Protein AF-A0AAP0FWJ3-F1 (afdb_monomer_lite)

Foldseek 3Di:
DPPVVLVVVVVVVVPDDLVVLLVVLQCCLQVDPCSVVVLVVQCVSDVSSVVSCVPPVVVSNVVVVVVVVVVVLVVCVVVPDLLSLQLVLQQQCLPPVRNVVSLVSNCSSADHFPCDPVNKGKDDGVSLVVSLLVVLVVCVVVVPDLCNSNPPPSSVVLLDADPDPQAFDFPDFPDDDPDPTDGMGIHNDSSSVVSVSSVVSSVSD

Organism: NCBI:txid2320716

Secondary structure (DSSP, 8-state):
-HHHHHHHHHHHHHHS-HHHHHHHHHHHHHH-SSHHHHHHHHHHH-HHHHHHHHHTHHHHHHHHHHHHHHHHHHHHHHTT-HHHHHHHHHHHHHSGGGHHHHHHHHHHHSSS--B-TTS-EE---HHHHHHHHHHHHHHHHTT--HHHHH-SGGGGGG-PPPSSTTTTEEEEPPPS-SS----EEEESSHHHHHHHHHHHHHHH-

pLDDT: mean 77.05, std 14.18, range [39.44, 94.12]

Structure (mmCIF, N/CA/C/O backbone):
data_AF-A0AAP0FWJ3-F1
#
_entry.id   AF-A0AAP0FWJ3-F1
#
loop_
_atom_site.group_PDB
_atom_site.id
_atom_site.type_symbol
_atom_site.label_atom_id
_atom_site.label_alt_id
_atom_site.label_comp_id
_atom_site.label_asym_id
_atom_site.label_entity_id
_atom_site.label_seq_id
_atom_site.pdbx_PDB_ins_code
_atom_site.Cartn_x
_atom_site.Cartn_y
_atom_site.Cartn_z
_atom_site.occupancy
_atom_site.B_iso_or_equiv
_atom_site.auth_seq_id
_atom_site.auth_comp_id
_atom_site.auth_asym_id
_atom_site.auth_atom_id
_atom_site.pdbx_PDB_model_num
ATOM 1 N N . MET A 1 1 ? -22.159 9.725 50.904 1.00 48.38 1 MET A N 1
ATOM 2 C CA . MET A 1 1 ? -22.906 8.645 50.201 1.00 48.38 1 MET A CA 1
ATOM 3 C C . MET A 1 1 ? -22.241 8.041 48.943 1.00 48.38 1 MET A C 1
ATOM 5 O O . MET A 1 1 ? -22.745 7.046 48.440 1.00 48.38 1 MET A O 1
ATOM 9 N N . LYS A 1 2 ? -21.085 8.517 48.440 1.00 51.25 2 LYS A N 1
ATOM 10 C CA . LYS A 1 2 ? -20.478 8.000 47.182 1.00 51.25 2 LYS A CA 1
ATOM 11 C C . LYS A 1 2 ? -19.767 6.625 47.274 1.00 51.25 2 LYS A C 1
ATOM 13 O O . LYS A 1 2 ? -19.465 6.034 46.240 1.00 51.25 2 LYS A O 1
ATOM 18 N N . ARG A 1 3 ? -19.479 6.104 48.480 1.00 49.44 3 ARG A N 1
ATOM 19 C CA . ARG A 1 3 ? -18.693 4.858 48.667 1.00 49.44 3 ARG A CA 1
ATOM 20 C C . ARG A 1 3 ? -19.521 3.570 48.521 1.00 49.44 3 ARG A C 1
ATOM 22 O O . ARG A 1 3 ? -19.015 2.589 47.985 1.00 49.44 3 ARG A O 1
ATOM 29 N N . GLY A 1 4 ? -20.797 3.579 48.922 1.00 48.25 4 GLY A N 1
ATOM 30 C CA . GLY A 1 4 ? -21.673 2.396 48.855 1.00 48.25 4 GLY A CA 1
ATOM 31 C C . GLY A 1 4 ? -22.052 1.984 47.427 1.00 48.25 4 GLY A C 1
ATOM 32 O O . GLY A 1 4 ? -22.081 0.798 47.107 1.00 48.25 4 GLY A O 1
ATOM 33 N N . TRP A 1 5 ? -22.245 2.963 46.541 1.00 50.66 5 TRP A N 1
ATOM 34 C CA . TRP A 1 5 ? -22.586 2.734 45.132 1.00 50.66 5 TRP A CA 1
ATOM 35 C C . TRP A 1 5 ? -21.462 2.056 44.335 1.00 50.66 5 TRP A C 1
ATOM 37 O O . TRP A 1 5 ? -21.717 1.139 43.555 1.00 50.66 5 TRP A O 1
ATOM 47 N N . ARG A 1 6 ? -20.200 2.450 44.566 1.00 54.47 6 ARG A N 1
ATOM 48 C CA . ARG A 1 6 ? -19.041 1.828 43.896 1.00 54.47 6 ARG A CA 1
ATOM 49 C C . ARG A 1 6 ? -18.842 0.368 44.317 1.00 54.47 6 ARG A C 1
ATOM 51 O O . ARG A 1 6 ? -18.445 -0.444 43.487 1.00 54.47 6 ARG A O 1
ATOM 58 N N . ARG A 1 7 ? -19.154 0.030 45.576 1.00 57.97 7 ARG A N 1
ATOM 59 C CA . ARG A 1 7 ? -19.073 -1.346 46.098 1.00 57.97 7 ARG A CA 1
ATOM 60 C C . ARG A 1 7 ? -20.117 -2.267 45.457 1.00 57.97 7 ARG A C 1
ATOM 62 O O . ARG A 1 7 ? -19.748 -3.340 44.995 1.00 57.97 7 ARG A O 1
ATOM 69 N N . ARG A 1 8 ? -21.379 -1.829 45.349 1.00 60.69 8 ARG A N 1
ATOM 70 C CA . ARG A 1 8 ? -22.448 -2.629 44.712 1.00 60.69 8 ARG A CA 1
ATOM 71 C C . ARG A 1 8 ? -22.209 -2.859 43.217 1.00 60.69 8 ARG A C 1
ATOM 73 O O . ARG A 1 8 ? -22.408 -3.968 42.742 1.00 60.69 8 ARG A O 1
ATOM 80 N N . ARG A 1 9 ? -21.721 -1.854 42.473 1.00 60.31 9 ARG A N 1
ATOM 81 C CA . ARG A 1 9 ? -21.400 -2.026 41.040 1.00 60.31 9 ARG A CA 1
ATOM 82 C C . ARG A 1 9 ? -20.292 -3.049 40.786 1.00 60.31 9 ARG A C 1
ATOM 84 O O . ARG A 1 9 ? -20.422 -3.827 39.849 1.00 60.31 9 ARG A O 1
ATOM 91 N N . ARG A 1 10 ? -19.238 -3.078 41.615 1.00 61.34 10 ARG A N 1
ATOM 92 C CA . ARG A 1 10 ? -18.203 -4.124 41.507 1.00 61.34 10 ARG A CA 1
ATOM 93 C C . ARG A 1 10 ? -18.788 -5.518 41.730 1.00 61.34 10 ARG A C 1
ATOM 95 O O . ARG A 1 10 ? -18.549 -6.390 40.913 1.00 61.34 10 ARG A O 1
ATOM 102 N N . GLN A 1 11 ? -19.653 -5.677 42.734 1.00 65.81 11 GLN A N 1
ATOM 103 C CA . GLN A 1 11 ? -20.306 -6.960 43.021 1.00 65.81 11 GLN A CA 1
ATOM 104 C C . GLN A 1 11 ? -21.181 -7.486 41.872 1.00 65.81 11 GLN A C 1
ATOM 106 O O . GLN A 1 11 ? -21.276 -8.696 41.707 1.00 65.81 11 GLN A O 1
ATOM 111 N N . MET A 1 12 ? -21.817 -6.615 41.080 1.00 72.75 12 MET A N 1
ATOM 112 C CA . MET A 1 12 ? -22.602 -7.058 39.917 1.00 72.75 12 MET A CA 1
ATOM 113 C C . MET A 1 12 ? -21.709 -7.496 38.754 1.00 72.75 12 MET A C 1
ATOM 115 O O . MET A 1 12 ? -21.952 -8.544 38.169 1.00 72.75 12 MET A O 1
ATOM 119 N N . ILE A 1 13 ? -20.655 -6.729 38.452 1.00 74.88 13 ILE A N 1
ATOM 120 C CA . ILE A 1 13 ? -19.698 -7.066 37.384 1.00 74.88 13 ILE A CA 1
ATOM 121 C C . ILE A 1 13 ? -18.964 -8.372 37.710 1.00 74.88 13 ILE A C 1
ATOM 123 O O . ILE A 1 13 ? -18.749 -9.199 36.829 1.00 74.88 13 ILE A O 1
ATOM 127 N N . ASP A 1 14 ? -18.629 -8.594 38.982 1.00 76.31 14 ASP A N 1
ATOM 128 C CA . ASP A 1 14 ? -17.946 -9.812 39.420 1.00 76.31 14 ASP A CA 1
ATOM 129 C C . ASP A 1 14 ? -18.813 -11.076 39.264 1.00 76.31 14 ASP A C 1
ATOM 131 O O . ASP A 1 14 ? -18.256 -12.168 39.181 1.00 76.31 14 ASP A O 1
ATOM 135 N N . ARG A 1 15 ? -20.145 -10.942 39.161 1.00 83.56 15 ARG A N 1
ATOM 136 C CA . ARG A 1 15 ? -21.089 -12.057 38.961 1.00 83.56 15 ARG A CA 1
ATOM 137 C C . ARG A 1 15 ? -21.373 -12.392 37.500 1.00 83.56 15 ARG A C 1
ATOM 139 O O . ARG A 1 15 ? -21.955 -13.440 37.242 1.00 83.56 15 ARG A O 1
ATOM 146 N N . LEU A 1 16 ? -21.004 -11.527 36.556 1.00 84.00 16 LEU A N 1
ATOM 147 C CA . LEU A 1 16 ? -21.244 -11.803 35.140 1.00 84.00 16 LEU A CA 1
ATOM 148 C C . LEU A 1 16 ? -20.364 -12.970 34.672 1.00 84.00 16 LEU A C 1
ATOM 150 O O . LEU A 1 16 ? -19.217 -13.056 35.103 1.00 84.00 16 LEU A O 1
ATOM 154 N N . PRO A 1 17 ? -20.839 -13.863 33.799 1.00 88.12 17 PRO A N 1
ATOM 155 C CA . PRO A 1 17 ? -19.988 -14.825 33.098 1.00 88.12 17 PRO A CA 1
ATOM 156 C C . PRO A 1 17 ? -18.912 -14.138 32.233 1.00 88.12 17 PRO A C 1
ATOM 158 O O . PRO A 1 17 ? -18.992 -12.940 31.960 1.00 88.12 17 PRO A O 1
ATOM 161 N N . GLN A 1 18 ? -17.832 -14.843 31.889 1.00 85.44 18 GLN A N 1
ATOM 162 C CA . GLN A 1 18 ? -16.696 -14.239 31.173 1.00 85.44 18 GLN A CA 1
ATOM 163 C C . GLN A 1 18 ? -17.022 -13.947 29.700 1.00 85.44 18 GLN A C 1
ATOM 165 O O . GLN A 1 18 ? -16.683 -12.878 29.210 1.00 85.44 18 GLN A O 1
ATOM 170 N N . ASP A 1 19 ? -17.740 -14.846 29.046 1.00 80.44 19 ASP A N 1
ATOM 171 C CA . ASP A 1 19 ? -18.356 -14.708 27.724 1.00 80.44 19 ASP A CA 1
ATOM 172 C C . ASP A 1 19 ? -19.238 -13.454 27.617 1.00 80.44 19 ASP A C 1
ATOM 174 O O . ASP A 1 19 ? -19.043 -12.641 26.718 1.00 80.44 19 ASP A O 1
ATOM 178 N N . VAL A 1 20 ? -20.100 -13.196 28.607 1.00 86.06 20 VAL A N 1
ATOM 179 C CA . VAL A 1 20 ? -20.918 -11.967 28.648 1.00 86.06 20 VAL A CA 1
ATOM 180 C C . VAL A 1 20 ? -20.039 -10.710 28.736 1.00 86.06 20 VAL A C 1
ATOM 182 O O . VAL A 1 20 ? -20.353 -9.666 28.165 1.00 86.06 20 VAL A O 1
ATOM 185 N N . MET A 1 21 ? -18.900 -10.783 29.431 1.00 86.62 21 MET A N 1
ATOM 186 C CA . MET A 1 21 ? -17.952 -9.664 29.504 1.00 86.62 21 MET A CA 1
ATOM 187 C C . MET A 1 21 ? -17.247 -9.418 28.164 1.00 86.62 21 MET A C 1
ATOM 189 O O . MET A 1 21 ? -16.981 -8.259 27.824 1.00 86.62 21 MET A O 1
ATOM 193 N N . VAL A 1 22 ? -16.942 -10.482 27.414 1.00 82.12 22 VAL A N 1
ATOM 194 C CA . VAL A 1 22 ? -16.392 -10.407 26.050 1.00 82.12 22 VAL A CA 1
ATOM 195 C C . VAL A 1 22 ? -17.411 -9.770 25.118 1.00 82.12 22 VAL A C 1
ATOM 197 O O . VAL A 1 22 ? -17.080 -8.776 24.472 1.00 82.12 22 VAL A O 1
ATOM 200 N N . GLU A 1 23 ? -18.658 -10.237 25.145 1.00 83.12 23 GLU A N 1
ATOM 201 C CA . GLU A 1 23 ? -19.748 -9.709 24.322 1.00 83.12 23 GLU A CA 1
ATOM 202 C C . GLU A 1 23 ? -19.992 -8.217 24.586 1.00 83.12 23 GLU A C 1
ATOM 204 O O . GLU A 1 23 ? -19.994 -7.410 23.657 1.00 83.12 23 GLU A O 1
ATOM 209 N N . ILE A 1 24 ? -20.081 -7.800 25.855 1.00 85.31 24 ILE A N 1
ATOM 210 C CA . ILE A 1 24 ? -20.208 -6.378 26.213 1.00 85.31 24 ILE A CA 1
ATOM 211 C C . ILE A 1 24 ? -19.021 -5.571 25.667 1.00 85.31 24 ILE A C 1
ATOM 213 O O . ILE A 1 24 ? -19.205 -4.470 25.146 1.00 85.31 24 ILE A O 1
ATOM 217 N N . THR A 1 25 ? -17.798 -6.097 25.771 1.00 85.06 25 THR A N 1
ATOM 218 C CA . THR A 1 25 ? -16.601 -5.406 25.267 1.00 85.06 25 THR A CA 1
ATOM 219 C C . THR A 1 25 ? -16.623 -5.294 23.741 1.00 85.06 25 THR A C 1
ATOM 221 O O . THR A 1 25 ? -16.273 -4.242 23.204 1.00 85.06 25 THR A O 1
ATOM 224 N N . ALA A 1 26 ? -17.066 -6.343 23.049 1.00 80.50 26 ALA A N 1
ATOM 225 C CA . ALA A 1 26 ? -17.232 -6.373 21.603 1.00 80.50 26 ALA A CA 1
ATOM 226 C C . ALA A 1 26 ? -18.303 -5.378 21.134 1.00 80.50 26 ALA A C 1
ATOM 228 O O . ALA A 1 2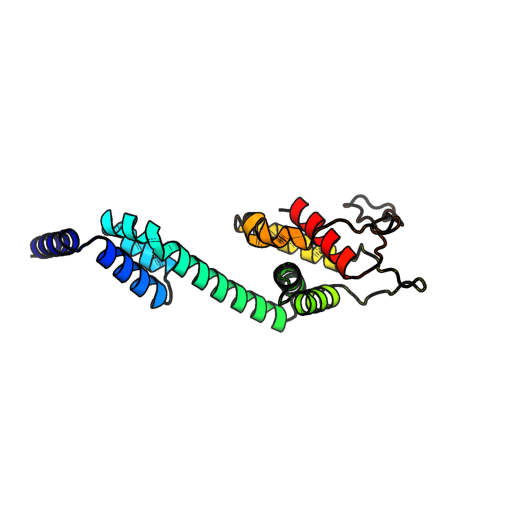6 ? -18.036 -4.595 20.227 1.00 80.50 26 ALA A O 1
ATOM 229 N N . ILE A 1 27 ? -19.463 -5.317 21.799 1.00 82.75 27 ILE A N 1
ATOM 230 C CA . ILE A 1 27 ? -20.532 -4.348 21.502 1.00 82.75 27 ILE A CA 1
ATOM 231 C C . ILE A 1 27 ? -20.035 -2.913 21.704 1.00 82.75 27 ILE A C 1
ATOM 233 O O . ILE A 1 27 ? -20.267 -2.051 20.852 1.00 82.75 27 ILE A O 1
ATOM 237 N N . VAL A 1 28 ? -19.320 -2.648 22.805 1.00 85.06 28 VAL A N 1
ATOM 238 C CA . VAL A 1 28 ? -18.723 -1.330 23.082 1.00 85.06 28 VAL A CA 1
ATOM 239 C C . VAL A 1 28 ? -17.703 -0.954 22.009 1.00 85.06 28 VAL A C 1
ATOM 241 O O . VAL A 1 28 ? -17.682 0.195 21.576 1.00 85.06 28 VAL A O 1
ATOM 244 N N . ALA A 1 29 ? -16.880 -1.902 21.556 1.00 81.19 29 ALA A N 1
ATOM 245 C CA . ALA A 1 29 ? -15.947 -1.683 20.457 1.00 81.19 29 ALA A CA 1
ATOM 246 C C . ALA A 1 29 ? -16.693 -1.387 19.144 1.00 81.19 29 ALA A C 1
ATOM 248 O O . ALA A 1 29 ? -16.467 -0.358 18.516 1.00 81.19 29 ALA A O 1
ATOM 249 N N . ALA A 1 30 ? -17.634 -2.245 18.757 1.00 76.56 30 ALA A N 1
ATOM 250 C CA . ALA A 1 30 ? -18.357 -2.146 17.493 1.00 76.56 30 ALA A CA 1
ATOM 251 C C . ALA A 1 30 ? -19.180 -0.853 17.377 1.00 76.56 30 ALA A C 1
ATOM 253 O O . ALA A 1 30 ? -19.229 -0.246 16.310 1.00 76.56 30 ALA A O 1
ATOM 254 N N . SER A 1 31 ? -19.782 -0.408 18.481 1.00 80.38 31 SER A N 1
ATOM 255 C CA . SER A 1 31 ? -20.720 0.724 18.496 1.00 80.38 31 SER A CA 1
ATOM 256 C C . SER A 1 31 ? -20.058 2.073 18.795 1.00 80.38 31 SER A C 1
ATOM 258 O O . SER A 1 31 ? -20.707 3.115 18.710 1.00 80.38 31 SER A O 1
ATOM 260 N N . SER A 1 32 ? -18.786 2.081 19.201 1.00 81.12 32 SER A N 1
ATOM 261 C CA . SER A 1 32 ? -18.094 3.308 19.593 1.00 81.12 32 SER A CA 1
ATOM 262 C C . SER A 1 32 ? -17.446 4.010 18.397 1.00 81.12 32 SER A C 1
ATOM 264 O O . SER A 1 32 ? -16.799 3.387 17.561 1.00 81.12 32 SER A O 1
ATOM 266 N N . SER A 1 33 ? -17.532 5.344 18.368 1.00 78.62 33 SER A N 1
ATOM 267 C CA . SER A 1 33 ? -16.736 6.195 17.469 1.00 78.62 33 SER A CA 1
ATOM 268 C C . SER A 1 33 ? -15.273 6.340 17.915 1.00 78.62 33 SER A C 1
ATOM 270 O O . SER A 1 33 ? -14.429 6.801 17.147 1.00 78.62 33 SER A O 1
ATOM 272 N N . THR A 1 34 ? -14.949 5.939 19.151 1.00 77.25 34 THR A N 1
ATOM 273 C CA . THR A 1 34 ? -13.593 5.917 19.722 1.00 77.25 34 THR A CA 1
ATOM 274 C C . THR A 1 34 ? -13.264 4.582 20.416 1.00 77.25 34 THR A C 1
ATOM 276 O O . THR A 1 34 ? -12.870 4.568 21.588 1.00 77.25 34 THR A O 1
ATOM 279 N N . PRO A 1 35 ? -13.354 3.449 19.700 1.00 78.00 35 PRO A N 1
ATOM 280 C CA . PRO A 1 35 ? -13.367 2.093 20.264 1.00 78.00 35 PRO A CA 1
ATOM 281 C C . PRO A 1 35 ? -12.104 1.762 21.061 1.00 78.00 35 PRO A C 1
ATOM 283 O O . PRO A 1 35 ? -12.166 1.246 22.173 1.00 78.00 35 PRO A O 1
ATOM 286 N N . VAL A 1 36 ? -10.940 2.181 20.562 1.00 77.94 36 VAL A N 1
ATOM 287 C CA . VAL A 1 36 ? -9.648 2.030 21.249 1.00 77.94 36 VAL A CA 1
ATOM 288 C C . VAL A 1 36 ? -9.656 2.700 22.616 1.00 77.94 36 VAL A C 1
ATOM 290 O O . VAL A 1 36 ? -9.217 2.121 23.612 1.00 77.94 36 VAL A O 1
ATOM 293 N N . ARG A 1 37 ? -10.110 3.954 22.653 1.00 81.31 37 ARG A N 1
ATOM 294 C CA . ARG A 1 37 ? -10.114 4.767 23.865 1.00 81.31 37 ARG A CA 1
ATOM 295 C C . ARG A 1 37 ? -11.102 4.192 24.867 1.00 81.31 37 ARG A C 1
ATOM 297 O O . ARG A 1 37 ? -10.780 4.107 26.050 1.00 81.31 37 ARG A O 1
ATOM 304 N N . ASP A 1 38 ? -12.266 3.768 24.396 1.00 85.31 38 ASP A N 1
ATOM 305 C CA . ASP A 1 38 ? -13.330 3.269 25.258 1.00 85.31 38 ASP A CA 1
ATOM 306 C C . ASP A 1 38 ? -13.026 1.870 25.794 1.00 85.31 38 ASP A C 1
ATOM 308 O O . ASP A 1 38 ? -13.203 1.644 26.988 1.00 85.31 38 ASP A O 1
ATOM 312 N N . ILE A 1 39 ? -12.409 0.986 25.004 1.00 84.69 39 ILE A N 1
ATOM 313 C CA . ILE A 1 39 ? -11.868 -0.284 25.509 1.00 84.69 39 ILE A CA 1
ATOM 314 C C . ILE A 1 39 ? -10.719 -0.037 26.487 1.00 84.69 39 ILE A C 1
ATOM 316 O O . ILE A 1 39 ? -10.653 -0.689 27.523 1.00 84.69 39 ILE A O 1
ATOM 320 N N . THR A 1 40 ? -9.829 0.927 26.226 1.00 83.38 40 THR A N 1
ATOM 321 C CA . THR A 1 40 ? -8.748 1.271 27.172 1.00 83.38 40 THR A CA 1
ATOM 322 C C . THR A 1 40 ? -9.313 1.764 28.508 1.00 83.38 40 THR A C 1
ATOM 324 O O . THR A 1 40 ? -8.822 1.386 29.573 1.00 83.38 40 THR A O 1
ATOM 327 N N . ARG A 1 41 ? -10.390 2.555 28.473 1.00 87.94 41 ARG A N 1
ATOM 328 C CA . ARG A 1 41 ? -11.136 2.956 29.673 1.00 87.94 41 ARG A CA 1
ATOM 329 C C . ARG A 1 41 ? -11.821 1.764 30.335 1.00 87.94 41 ARG A C 1
ATOM 331 O O . ARG A 1 41 ? -11.786 1.662 31.554 1.00 87.94 41 ARG A O 1
ATOM 338 N N . LEU A 1 42 ? -12.397 0.846 29.565 1.00 85.62 42 LEU A N 1
ATOM 339 C CA . LEU A 1 42 ? -13.040 -0.357 30.090 1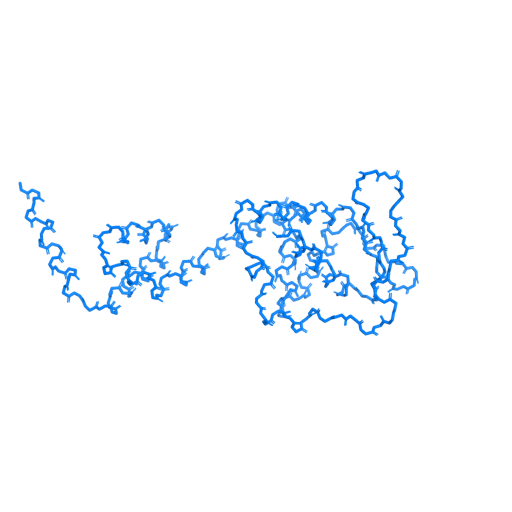.00 85.62 42 LEU A CA 1
ATOM 340 C C . LEU A 1 42 ? -12.026 -1.259 30.813 1.00 85.62 42 LEU A C 1
ATOM 342 O O . LEU A 1 42 ? -12.265 -1.666 31.951 1.00 85.62 42 LEU A O 1
ATOM 346 N N . ARG A 1 43 ? -10.846 -1.462 30.213 1.00 87.50 43 ARG A N 1
ATOM 347 C CA . ARG A 1 43 ? -9.696 -2.183 30.786 1.00 87.50 43 ARG A CA 1
ATOM 348 C C . ARG A 1 43 ? -9.271 -1.620 32.139 1.00 87.50 43 ARG A C 1
ATOM 350 O O . ARG A 1 43 ? -8.946 -2.389 33.041 1.00 87.50 43 ARG A O 1
ATOM 357 N N . SER A 1 44 ? -9.282 -0.296 32.300 1.00 84.62 44 SER A N 1
ATOM 358 C CA . SER A 1 44 ? -8.871 0.343 33.556 1.00 84.62 44 SER A CA 1
ATOM 359 C C . SER A 1 44 ? -9.916 0.232 34.673 1.00 84.62 44 SER A C 1
ATOM 361 O O . SER A 1 44 ? -9.600 0.499 35.834 1.00 84.62 44 SER A O 1
ATOM 363 N N . THR A 1 45 ? -11.144 -0.211 34.370 1.00 85.88 45 THR A N 1
ATOM 364 C CA . THR A 1 45 ? -12.190 -0.384 35.391 1.00 85.88 45 THR A CA 1
ATOM 365 C C . THR A 1 45 ? -12.020 -1.655 36.226 1.00 85.88 45 THR A C 1
ATOM 367 O O . THR A 1 45 ? -12.191 -1.597 37.451 1.00 85.88 45 THR A O 1
ATOM 370 N N . CYS A 1 46 ? -11.689 -2.797 35.604 1.00 85.00 46 CYS A N 1
ATOM 371 C CA . CYS A 1 46 ? -11.467 -4.065 36.302 1.00 85.00 46 CYS A CA 1
ATOM 372 C C . CYS A 1 46 ? -10.647 -5.087 35.488 1.00 85.00 46 CYS A C 1
ATOM 374 O O . CYS A 1 46 ? -10.624 -5.079 34.258 1.00 85.00 46 CYS A O 1
ATOM 376 N N . LYS A 1 47 ? -10.025 -6.045 36.198 1.00 85.69 47 LYS A N 1
ATOM 377 C CA . LYS A 1 47 ? -9.217 -7.126 35.599 1.00 85.69 47 LYS A CA 1
ATOM 378 C C . LYS A 1 47 ? -10.013 -8.037 34.655 1.00 85.69 47 LYS A C 1
ATOM 380 O O . LYS A 1 47 ? -9.434 -8.614 33.741 1.00 85.69 47 LYS A O 1
ATOM 385 N N . ARG A 1 48 ? -11.324 -8.185 34.869 1.00 87.81 48 ARG A N 1
ATOM 386 C CA . ARG A 1 48 ? -12.177 -9.044 34.034 1.00 87.81 48 ARG A CA 1
ATOM 387 C C . ARG A 1 48 ? -12.428 -8.438 32.658 1.00 87.81 48 ARG A C 1
ATOM 389 O O . ARG A 1 48 ? -12.245 -9.131 31.667 1.00 87.81 48 ARG A O 1
ATOM 396 N N . PHE A 1 49 ? -12.724 -7.139 32.595 1.00 85.88 49 PHE A N 1
ATOM 397 C CA . PHE A 1 49 ? -12.771 -6.406 31.328 1.00 85.88 49 PHE A CA 1
ATOM 398 C C . PHE A 1 49 ? -11.405 -6.341 30.648 1.00 85.88 49 PHE A C 1
ATOM 400 O O . PHE A 1 49 ? -11.332 -6.407 29.427 1.00 85.88 49 PHE A O 1
ATOM 407 N N . TYR A 1 50 ? -10.314 -6.280 31.419 1.00 84.81 50 TYR A N 1
ATOM 408 C CA . TYR A 1 50 ? -8.980 -6.435 30.844 1.00 84.81 50 TYR A CA 1
ATOM 409 C C . TYR A 1 50 ? -8.828 -7.774 30.109 1.00 84.81 50 TYR A C 1
ATOM 411 O O . TYR A 1 50 ? -8.483 -7.765 28.931 1.00 84.81 50 TYR A O 1
ATOM 419 N N . LYS A 1 51 ? -9.166 -8.902 30.749 1.00 84.56 51 LYS A N 1
ATOM 420 C CA . LYS A 1 51 ? -9.135 -10.227 30.102 1.00 84.56 51 LYS A CA 1
ATOM 421 C C . LYS A 1 51 ? -10.081 -10.323 28.903 1.00 84.56 51 LYS A C 1
ATOM 423 O O . LYS A 1 51 ? -9.634 -10.657 27.818 1.00 84.56 51 LYS A O 1
ATOM 428 N N . ALA A 1 52 ? -11.340 -9.924 29.076 1.00 83.31 52 ALA A N 1
ATOM 429 C CA . ALA A 1 52 ? -12.351 -9.969 28.019 1.00 83.31 52 ALA A CA 1
ATOM 430 C C . ALA A 1 52 ? -11.932 -9.162 26.778 1.00 83.31 52 ALA A C 1
ATOM 432 O O . ALA A 1 52 ? -12.154 -9.555 25.638 1.00 83.31 52 ALA A O 1
ATOM 433 N N . SER A 1 53 ? -11.246 -8.038 26.994 1.00 76.88 53 SER A N 1
ATOM 434 C CA . SER A 1 53 ? -10.750 -7.211 25.899 1.00 76.88 53 SER A CA 1
ATOM 435 C C . SER A 1 53 ? -9.556 -7.797 25.136 1.00 76.88 53 SER A C 1
ATOM 437 O O . SER A 1 53 ? -9.184 -7.252 24.095 1.00 76.88 53 SER A O 1
ATOM 439 N N . MET A 1 54 ? -8.921 -8.844 25.662 1.00 76.75 54 MET A N 1
ATOM 440 C CA . MET A 1 54 ? -7.848 -9.566 24.980 1.00 76.75 54 MET A CA 1
ATOM 441 C C . MET A 1 54 ? -8.380 -10.694 24.091 1.00 76.75 54 MET A C 1
ATOM 443 O O . MET A 1 54 ? -7.667 -11.061 23.165 1.00 76.75 54 MET A O 1
ATOM 447 N N . GLU A 1 55 ? -9.596 -11.190 24.349 1.00 73.50 55 GLU A N 1
ATOM 448 C CA . GLU A 1 55 ? -10.156 -12.390 23.708 1.00 73.50 55 GLU A CA 1
ATOM 449 C C . GLU A 1 55 ? -10.742 -12.096 22.308 1.00 73.50 55 GLU A C 1
ATOM 451 O O . GLU A 1 55 ? -10.242 -12.679 21.360 1.00 73.50 55 GLU A O 1
ATOM 456 N N . ASP A 1 56 ? -11.647 -11.116 22.131 1.00 65.19 56 ASP A N 1
ATOM 457 C CA . ASP A 1 56 ? -12.214 -10.782 20.791 1.00 65.19 56 ASP A CA 1
ATOM 458 C C . ASP A 1 56 ? -12.093 -9.301 20.394 1.00 65.19 56 ASP A C 1
ATOM 460 O O . ASP A 1 56 ? -12.019 -8.919 19.223 1.00 65.19 56 ASP A O 1
ATOM 464 N N . SER A 1 57 ? -12.044 -8.399 21.375 1.00 60.44 57 SER A N 1
ATOM 465 C CA . SER A 1 57 ? -12.192 -6.964 21.095 1.00 60.44 57 SER A CA 1
ATOM 466 C C . SER A 1 57 ? -10.998 -6.333 20.362 1.00 60.44 57 SER A C 1
ATOM 468 O O . SER A 1 57 ? -11.125 -5.280 19.732 1.00 60.44 57 SER A O 1
ATOM 470 N N . ASN A 1 58 ? -9.832 -6.983 20.433 1.00 63.53 58 ASN A N 1
ATOM 471 C CA . ASN A 1 58 ? -8.642 -6.574 19.693 1.00 63.53 58 ASN A CA 1
ATOM 472 C C . ASN A 1 58 ? -8.836 -6.741 18.182 1.00 63.53 58 ASN A C 1
ATOM 474 O O . ASN A 1 58 ? -8.332 -5.911 17.426 1.00 63.53 58 ASN A O 1
ATOM 478 N N . GLU A 1 59 ? -9.573 -7.766 17.751 1.00 65.62 59 GLU A N 1
ATOM 479 C CA . GLU A 1 59 ? -9.858 -8.009 16.339 1.00 65.62 59 GLU A CA 1
ATOM 480 C C . GLU A 1 59 ? -10.847 -6.976 15.796 1.00 65.62 59 GLU A C 1
ATOM 482 O O . GLU A 1 59 ? -10.560 -6.328 14.793 1.00 65.62 59 GLU A O 1
ATOM 487 N N . ILE A 1 60 ? -11.929 -6.687 16.525 1.00 64.69 60 ILE A N 1
ATOM 488 C CA . ILE A 1 60 ? -12.884 -5.625 16.155 1.00 64.69 60 ILE A CA 1
ATOM 489 C C . ILE A 1 60 ? -12.188 -4.257 16.085 1.00 64.69 60 ILE A C 1
ATOM 491 O O . ILE A 1 60 ? -12.337 -3.524 15.107 1.00 64.69 60 ILE A O 1
ATOM 495 N N . CYS A 1 61 ? -11.363 -3.922 17.085 1.00 65.50 61 CYS A N 1
ATOM 496 C CA . CYS A 1 61 ? -10.563 -2.695 17.057 1.00 65.50 61 CYS A CA 1
ATOM 497 C C . CYS A 1 61 ? -9.587 -2.651 15.885 1.00 65.50 61 CYS A C 1
ATOM 499 O O . CYS A 1 61 ? -9.325 -1.575 15.346 1.00 65.50 61 CYS A O 1
ATOM 501 N N . ARG A 1 62 ? -9.000 -3.793 15.524 1.00 67.81 62 ARG A N 1
ATOM 502 C CA . ARG A 1 62 ? -8.094 -3.898 14.387 1.00 67.81 62 ARG A CA 1
ATOM 503 C C . ARG A 1 62 ? -8.847 -3.642 13.086 1.00 67.81 62 ARG A C 1
ATOM 505 O O . ARG A 1 62 ? -8.423 -2.765 12.343 1.00 67.81 62 ARG A O 1
ATOM 512 N N . LEU A 1 63 ? -9.980 -4.305 12.869 1.00 66.25 63 LEU A N 1
ATOM 513 C CA . LEU A 1 63 ? -10.822 -4.129 11.683 1.00 66.25 63 LEU A CA 1
ATOM 514 C C . LEU A 1 63 ? -11.301 -2.679 11.534 1.00 66.25 63 LEU A C 1
ATOM 516 O O . LEU A 1 63 ? -11.176 -2.093 10.464 1.00 66.25 63 LEU A O 1
ATOM 520 N N . GLN A 1 64 ? -11.763 -2.048 12.617 1.00 67.81 64 GLN A N 1
ATOM 521 C CA . GLN A 1 64 ? -12.177 -0.640 12.583 1.00 67.81 64 GLN A CA 1
ATOM 522 C C . GLN A 1 64 ? -11.008 0.316 12.305 1.00 67.81 64 GLN A C 1
ATOM 524 O O . GLN A 1 64 ? -11.175 1.304 11.593 1.00 67.81 64 GLN A O 1
ATOM 529 N N . ARG A 1 65 ? -9.815 0.051 12.853 1.00 68.69 65 ARG A N 1
ATOM 530 C CA . ARG A 1 65 ? -8.614 0.848 12.548 1.00 68.69 65 ARG A CA 1
ATOM 531 C C . ARG A 1 65 ? -8.178 0.680 11.100 1.00 68.69 65 ARG A C 1
ATOM 533 O O . ARG A 1 65 ? -7.765 1.663 10.491 1.00 68.69 65 ARG A O 1
ATOM 540 N N . GLU A 1 66 ? -8.258 -0.538 10.573 1.00 71.56 66 GLU A N 1
ATOM 541 C CA . GLU A 1 66 ? -7.977 -0.829 9.169 1.00 71.56 66 GLU A CA 1
ATOM 542 C C . GLU A 1 66 ? -8.970 -0.082 8.265 1.00 71.56 66 GLU A C 1
ATOM 544 O O . GLU A 1 66 ? -8.532 0.602 7.345 1.00 71.56 66 GLU A O 1
ATOM 549 N N . ASP A 1 67 ? -10.269 -0.087 8.580 1.00 74.75 67 ASP A N 1
ATOM 550 C CA . ASP A 1 67 ? -11.295 0.650 7.828 1.00 74.75 67 ASP A CA 1
ATOM 551 C C . ASP A 1 67 ? -11.086 2.176 7.859 1.00 74.75 67 ASP A C 1
ATOM 553 O O . ASP A 1 67 ? -11.061 2.837 6.818 1.00 74.75 67 ASP A O 1
ATOM 557 N N . VAL A 1 68 ? -10.863 2.753 9.045 1.00 78.00 68 VAL A N 1
ATOM 558 C CA . VAL A 1 68 ? -10.565 4.189 9.189 1.00 78.00 68 VAL A CA 1
ATOM 559 C C . VAL A 1 68 ? -9.283 4.553 8.434 1.00 78.00 68 VAL A C 1
ATOM 561 O O . VAL A 1 68 ? -9.250 5.554 7.714 1.00 78.00 68 VAL A O 1
ATOM 564 N N . GLY A 1 69 ? -8.235 3.735 8.565 1.00 81.38 69 GLY A N 1
ATOM 565 C CA . GLY A 1 69 ? -6.966 3.921 7.865 1.00 81.38 69 GLY A CA 1
ATOM 566 C C . GLY A 1 69 ? -7.130 3.885 6.347 1.00 81.38 69 GLY A C 1
ATOM 567 O O . GLY A 1 69 ? -6.627 4.774 5.657 1.00 81.38 69 GLY A O 1
ATOM 568 N N . MET A 1 70 ? -7.896 2.920 5.833 1.00 84.94 70 MET A N 1
ATOM 569 C CA . MET A 1 70 ? -8.215 2.812 4.409 1.00 84.94 70 MET A CA 1
ATOM 570 C C . MET A 1 70 ? -9.001 4.025 3.911 1.00 84.94 70 MET A C 1
ATOM 572 O O . MET A 1 70 ? -8.626 4.601 2.893 1.00 84.94 70 MET A O 1
ATOM 576 N N . ARG A 1 71 ? -10.010 4.501 4.649 1.00 87.25 71 ARG A N 1
ATOM 577 C CA . ARG A 1 71 ? -10.768 5.710 4.275 1.00 87.25 71 ARG A CA 1
ATOM 578 C C . ARG A 1 71 ? -9.895 6.963 4.208 1.00 87.25 71 ARG A C 1
ATOM 580 O O . ARG A 1 71 ? -10.048 7.780 3.295 1.00 87.25 71 ARG A O 1
ATOM 587 N N . HIS A 1 72 ? -8.962 7.130 5.147 1.00 88.12 72 HIS A N 1
ATOM 588 C CA . HIS A 1 72 ? -8.001 8.236 5.095 1.00 88.12 72 HIS A CA 1
ATOM 589 C C . HIS A 1 72 ? -7.063 8.122 3.892 1.00 88.12 72 HIS A C 1
ATOM 591 O O . HIS A 1 72 ? -6.823 9.122 3.212 1.00 88.12 72 HIS A O 1
ATOM 597 N N . LEU A 1 73 ? -6.583 6.912 3.600 1.00 89.88 73 LEU A N 1
ATOM 598 C CA . LEU A 1 73 ? -5.732 6.651 2.446 1.00 89.88 73 LEU A CA 1
ATOM 599 C C . LEU A 1 73 ? -6.467 6.940 1.129 1.00 89.88 73 LEU A C 1
ATOM 601 O O . LEU A 1 73 ? -5.930 7.635 0.272 1.00 89.88 73 LEU A O 1
ATOM 605 N N . GLU A 1 74 ? -7.721 6.510 0.996 1.00 92.00 74 GLU A N 1
ATOM 606 C CA . GLU A 1 74 ? -8.570 6.808 -0.163 1.00 92.00 74 GLU A CA 1
ATOM 607 C C . GLU A 1 74 ? -8.823 8.308 -0.333 1.00 92.00 74 GLU A C 1
ATOM 609 O O . GLU A 1 74 ? -8.803 8.823 -1.452 1.00 92.00 74 GLU A O 1
ATOM 614 N N . SER A 1 75 ? -9.043 9.034 0.766 1.00 93.12 75 SER A N 1
ATOM 615 C CA . SER A 1 75 ? -9.161 10.495 0.734 1.00 93.12 75 SER A CA 1
ATOM 616 C C . SER A 1 75 ? -7.875 11.154 0.221 1.00 93.12 75 SER A C 1
ATOM 618 O O . SER A 1 75 ? -7.930 12.010 -0.662 1.00 93.12 75 SER A O 1
ATOM 620 N N . ALA A 1 76 ? -6.711 10.700 0.697 1.00 92.56 76 ALA A N 1
ATOM 621 C CA . ALA A 1 76 ? -5.410 11.197 0.249 1.00 92.56 76 ALA A CA 1
ATOM 622 C C . ALA A 1 76 ? -5.105 10.841 -1.220 1.00 92.56 76 ALA A C 1
ATOM 624 O O . ALA A 1 76 ? -4.473 11.616 -1.939 1.00 92.56 76 ALA A O 1
ATOM 625 N N . VAL A 1 77 ? -5.577 9.689 -1.703 1.00 93.19 77 VAL A N 1
ATOM 626 C CA . VAL A 1 77 ? -5.493 9.324 -3.125 1.00 93.19 77 VAL A CA 1
ATOM 627 C C . VAL A 1 77 ? -6.349 10.259 -3.977 1.00 93.19 77 VAL A C 1
ATOM 629 O O . VAL A 1 77 ? -5.871 10.745 -5.006 1.00 93.19 77 VAL A O 1
ATOM 632 N N . ARG A 1 78 ? -7.582 10.550 -3.540 1.00 92.62 78 ARG A N 1
ATOM 633 C CA . ARG A 1 78 ? -8.498 11.477 -4.226 1.00 92.62 78 ARG A CA 1
ATOM 634 C C . ARG A 1 78 ? -7.972 12.910 -4.258 1.00 92.62 78 ARG A C 1
ATOM 636 O O . ARG A 1 78 ? -8.191 13.593 -5.250 1.00 92.62 78 ARG A O 1
ATOM 643 N N . SER A 1 79 ? -7.236 13.344 -3.233 1.00 91.12 79 SER A N 1
ATOM 644 C CA . SER A 1 79 ? -6.565 14.653 -3.232 1.00 91.12 79 SER A CA 1
ATOM 645 C C . SER A 1 79 ? -5.291 14.704 -4.087 1.00 91.12 79 SER A C 1
ATOM 647 O O . SER A 1 79 ? -4.691 15.766 -4.225 1.00 91.12 79 SER A O 1
ATOM 649 N N . GLY A 1 80 ? -4.875 13.581 -4.685 1.00 89.00 80 GLY A N 1
ATOM 650 C CA . GLY A 1 80 ? -3.770 13.526 -5.642 1.00 89.00 80 GLY A CA 1
ATOM 651 C C . GLY A 1 80 ? -2.410 13.126 -5.064 1.00 89.00 80 GLY A C 1
ATOM 652 O O . GLY A 1 80 ? -1.438 13.110 -5.818 1.00 89.00 80 GLY A O 1
ATOM 653 N N . SER A 1 81 ? -2.315 12.744 -3.786 1.00 91.88 81 SER A N 1
ATOM 654 C CA . SER A 1 81 ? -1.039 12.367 -3.155 1.00 91.88 81 SER A CA 1
ATOM 655 C C . SER A 1 81 ? -0.380 11.152 -3.830 1.00 91.88 81 SER A C 1
ATOM 657 O O . SER A 1 81 ? -0.960 10.063 -3.876 1.00 91.88 81 SER A O 1
ATOM 659 N N . CYS A 1 82 ? 0.859 11.314 -4.323 1.00 91.56 82 CYS A N 1
ATOM 660 C CA . CYS A 1 82 ? 1.637 10.208 -4.907 1.00 91.56 82 CYS A CA 1
ATOM 661 C C . CYS A 1 82 ? 1.926 9.112 -3.885 1.00 91.56 82 CYS A C 1
ATOM 663 O O . CYS A 1 82 ? 1.688 7.945 -4.179 1.00 91.56 82 CYS A O 1
ATOM 665 N N . ALA A 1 83 ? 2.389 9.464 -2.683 1.00 91.88 83 ALA A N 1
ATOM 666 C CA . ALA A 1 83 ? 2.701 8.475 -1.653 1.00 91.88 83 ALA A CA 1
ATOM 667 C C . ALA A 1 83 ? 1.465 7.673 -1.232 1.00 91.88 83 ALA A C 1
ATOM 669 O O . ALA A 1 83 ? 1.564 6.469 -1.012 1.00 91.88 83 ALA A O 1
ATOM 670 N N . ALA A 1 84 ? 0.289 8.310 -1.194 1.00 92.06 84 ALA A N 1
ATOM 671 C CA . ALA A 1 84 ? -0.964 7.613 -0.928 1.00 92.06 84 ALA A CA 1
ATOM 672 C C . ALA A 1 84 ? -1.323 6.632 -2.056 1.00 92.06 84 ALA A C 1
ATOM 674 O O . ALA A 1 84 ? -1.672 5.485 -1.782 1.00 92.06 84 ALA A O 1
ATOM 675 N N . LYS A 1 85 ? -1.193 7.054 -3.325 1.00 93.88 85 LYS A N 1
ATOM 676 C CA . LYS A 1 85 ? -1.407 6.182 -4.497 1.00 93.88 85 LYS A CA 1
ATOM 677 C C . LYS A 1 85 ? -0.441 5.005 -4.500 1.00 93.88 85 LYS A C 1
ATOM 679 O O . LYS A 1 85 ? -0.873 3.876 -4.700 1.00 93.88 85 LYS A O 1
ATOM 684 N N . TYR A 1 86 ? 0.834 5.269 -4.229 1.00 94.12 86 TYR A N 1
ATOM 685 C CA . TYR A 1 86 ? 1.875 4.258 -4.110 1.00 94.12 86 TYR A CA 1
ATOM 686 C C . TYR A 1 86 ? 1.535 3.248 -3.006 1.00 94.12 86 TYR A C 1
ATOM 688 O O . TYR A 1 86 ? 1.413 2.062 -3.292 1.00 94.12 86 TYR A O 1
ATOM 696 N N . LEU A 1 87 ? 1.275 3.704 -1.775 1.00 92.06 87 LEU A N 1
ATOM 697 C CA . LEU A 1 87 ? 0.958 2.824 -0.645 1.00 92.06 87 LEU A CA 1
ATOM 698 C C . LEU A 1 87 ? -0.306 1.989 -0.891 1.00 92.06 87 LEU A C 1
ATOM 700 O O . LEU A 1 87 ? -0.296 0.776 -0.689 1.00 92.06 87 LEU A O 1
ATOM 704 N N . MET A 1 88 ? -1.387 2.616 -1.362 1.00 91.62 88 MET A N 1
ATOM 705 C CA . MET A 1 88 ? -2.630 1.905 -1.678 1.00 91.62 88 MET A CA 1
ATOM 706 C C . MET A 1 88 ? -2.425 0.904 -2.820 1.00 91.62 88 MET A C 1
ATOM 708 O O . MET A 1 88 ? -2.967 -0.201 -2.788 1.00 91.62 88 MET A O 1
ATOM 712 N N . GLY A 1 89 ? -1.594 1.273 -3.796 1.00 93.19 89 GLY A N 1
ATOM 713 C CA . GLY A 1 89 ? -1.157 0.413 -4.882 1.00 93.19 89 GLY A CA 1
ATOM 714 C C . GLY A 1 89 ? -0.439 -0.839 -4.384 1.00 93.19 89 GLY A C 1
ATOM 715 O O . GLY A 1 89 ? -0.825 -1.937 -4.773 1.00 93.19 89 GLY A O 1
ATOM 716 N N . ILE A 1 90 ? 0.526 -0.696 -3.467 1.00 91.25 90 ILE A N 1
ATOM 717 C CA . ILE A 1 90 ? 1.238 -1.821 -2.836 1.00 91.25 90 ILE A CA 1
ATOM 718 C C . ILE A 1 90 ? 0.261 -2.753 -2.100 1.00 91.25 90 ILE A C 1
ATOM 720 O O . ILE A 1 90 ? 0.276 -3.962 -2.341 1.00 91.25 90 ILE A O 1
ATOM 724 N N . ILE A 1 91 ? -0.631 -2.197 -1.268 1.00 87.94 91 ILE A N 1
ATOM 725 C CA . ILE A 1 91 ? -1.617 -2.968 -0.486 1.00 87.94 91 ILE A CA 1
ATOM 726 C C . ILE A 1 91 ? -2.536 -3.791 -1.402 1.00 87.94 91 ILE A C 1
ATOM 728 O O . ILE A 1 91 ? -2.818 -4.960 -1.130 1.00 87.94 91 ILE A O 1
ATOM 732 N N . PHE A 1 92 ? -3.027 -3.197 -2.492 1.00 90.12 92 PHE A N 1
ATOM 733 C CA . PHE A 1 92 ? -3.905 -3.892 -3.436 1.00 90.12 92 PHE A CA 1
ATOM 734 C C . PHE A 1 92 ? -3.159 -4.873 -4.332 1.00 90.12 92 PHE A C 1
ATOM 736 O O . PHE A 1 92 ? -3.675 -5.956 -4.586 1.00 90.12 92 PHE A O 1
ATOM 743 N N . PHE A 1 93 ? -1.944 -4.543 -4.764 1.00 89.56 93 PHE A N 1
ATOM 744 C CA . PHE A 1 93 ? -1.151 -5.386 -5.656 1.00 89.56 93 PHE A CA 1
ATOM 745 C C . PHE A 1 93 ? -0.783 -6.741 -5.022 1.00 89.56 93 PHE A C 1
ATOM 747 O O . PHE A 1 93 ? -0.746 -7.775 -5.701 1.00 89.56 93 PHE A O 1
ATOM 754 N N . GLN A 1 94 ? -0.584 -6.757 -3.703 1.00 83.88 94 GLN A N 1
ATOM 755 C CA . GLN A 1 94 ? -0.324 -7.976 -2.932 1.00 83.88 94 GLN A CA 1
ATOM 756 C C . GLN A 1 94 ? -1.547 -8.894 -2.819 1.00 83.88 94 GLN A C 1
ATOM 758 O O . GLN A 1 94 ? -1.393 -10.104 -2.666 1.00 83.88 94 GLN A O 1
ATOM 763 N N . ARG A 1 95 ? -2.765 -8.354 -2.939 1.00 83.50 95 ARG A N 1
ATOM 764 C CA . ARG A 1 95 ? -4.011 -9.127 -2.878 1.00 83.50 95 ARG A CA 1
ATOM 765 C C . ARG A 1 95 ? -4.410 -9.556 -4.285 1.00 83.50 95 ARG A C 1
ATOM 767 O O . ARG A 1 95 ? -4.735 -8.708 -5.108 1.00 83.50 95 ARG A O 1
ATOM 774 N N . SER A 1 96 ? -4.454 -10.862 -4.548 1.00 79.12 96 SER A N 1
ATOM 775 C CA . SER A 1 96 ? -4.829 -11.412 -5.865 1.00 79.12 96 SER A CA 1
ATOM 776 C C . SER A 1 96 ? -6.119 -10.794 -6.421 1.00 79.12 96 SER A C 1
ATOM 778 O O . SER A 1 96 ? -6.132 -10.345 -7.562 1.00 79.12 96 SER A O 1
ATOM 780 N N . ALA A 1 97 ? -7.151 -10.658 -5.582 1.00 84.31 97 ALA A N 1
ATOM 781 C CA . ALA A 1 97 ? -8.448 -10.085 -5.950 1.00 84.31 97 ALA A CA 1
ATOM 782 C C . ALA A 1 97 ? -8.407 -8.609 -6.395 1.00 84.31 97 ALA A C 1
ATOM 784 O O . ALA A 1 97 ? -9.313 -8.160 -7.086 1.00 84.31 97 ALA A O 1
ATOM 785 N N . ASN A 1 98 ? -7.390 -7.839 -5.994 1.00 86.81 98 ASN A N 1
ATOM 786 C CA . ASN A 1 98 ? -7.281 -6.405 -6.294 1.00 86.81 98 ASN A CA 1
ATOM 787 C C . ASN A 1 98 ? -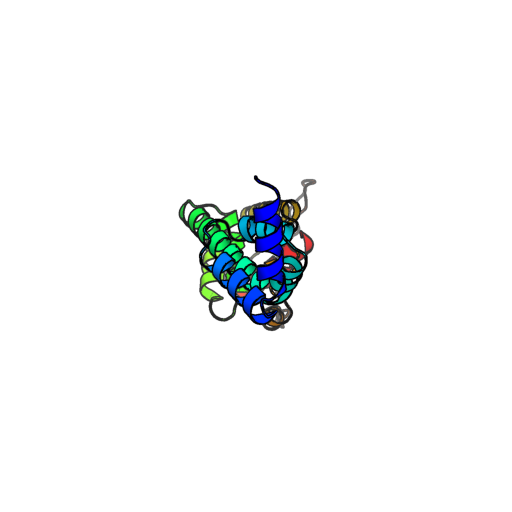5.994 -6.058 -7.053 1.00 86.81 98 ASN A C 1
ATOM 789 O O . ASN A 1 98 ? -5.626 -4.882 -7.138 1.00 86.81 98 ASN A O 1
ATOM 793 N N . ARG A 1 99 ? -5.303 -7.061 -7.604 1.00 88.25 99 ARG A N 1
ATOM 794 C CA . ARG A 1 99 ? -3.952 -6.887 -8.135 1.00 88.25 99 ARG A CA 1
ATOM 795 C C . ARG A 1 99 ? -3.895 -5.873 -9.273 1.00 88.25 99 ARG A C 1
ATOM 797 O O . ARG A 1 99 ? -3.030 -4.998 -9.250 1.00 88.25 99 ARG A O 1
ATOM 804 N N . ASP A 1 100 ? -4.842 -5.934 -10.202 1.00 89.50 100 ASP A N 1
ATOM 805 C CA . ASP A 1 100 ? -4.902 -5.019 -11.347 1.00 89.50 100 ASP A CA 1
ATOM 806 C C . ASP A 1 100 ? -5.155 -3.578 -10.904 1.00 89.50 100 ASP A C 1
ATOM 808 O O . ASP A 1 100 ? -4.449 -2.661 -11.321 1.00 89.50 100 ASP A O 1
ATOM 812 N N . ARG A 1 101 ? -6.083 -3.381 -9.958 1.00 92.00 101 ARG A N 1
ATOM 813 C CA . ARG A 1 101 ? -6.347 -2.068 -9.353 1.00 92.00 101 ARG A CA 1
ATOM 814 C C . ARG A 1 101 ? -5.101 -1.516 -8.659 1.00 92.00 101 ARG A C 1
ATOM 816 O O . ARG A 1 101 ? -4.807 -0.326 -8.777 1.00 92.00 101 ARG A O 1
ATOM 823 N N . GLY A 1 102 ? -4.362 -2.375 -7.954 1.00 91.88 102 GLY A N 1
ATOM 824 C CA . GLY A 1 102 ? -3.075 -2.026 -7.356 1.00 91.88 102 GLY A CA 1
ATOM 825 C C . GLY A 1 102 ? -2.055 -1.591 -8.405 1.00 91.88 102 GLY A C 1
ATOM 826 O O . GLY A 1 102 ? -1.440 -0.535 -8.268 1.00 91.88 102 GLY A O 1
ATOM 827 N N . MET A 1 103 ? -1.941 -2.343 -9.500 1.00 90.75 103 MET A N 1
ATOM 828 C CA . MET A 1 103 ? -1.032 -2.031 -10.601 1.00 90.75 103 MET A CA 1
ATOM 829 C C . MET A 1 103 ? -1.371 -0.698 -11.277 1.00 90.75 103 MET A C 1
ATOM 831 O O . MET A 1 103 ? -0.469 0.094 -11.538 1.00 90.75 103 MET A O 1
ATOM 835 N N . THR A 1 104 ? -2.653 -0.397 -11.501 1.00 92.06 104 THR A N 1
ATOM 836 C CA . THR A 1 104 ? -3.089 0.904 -12.030 1.00 92.06 104 THR A CA 1
ATOM 837 C C . THR A 1 104 ? -2.656 2.052 -11.119 1.00 92.06 104 THR A C 1
ATOM 839 O O . THR A 1 104 ? -2.127 3.052 -11.599 1.00 92.06 104 THR A O 1
ATOM 842 N N . LEU A 1 105 ? -2.832 1.917 -9.801 1.00 92.81 105 LEU A N 1
ATOM 843 C CA . LEU A 1 105 ? -2.416 2.944 -8.840 1.00 92.81 105 LEU A CA 1
ATOM 844 C C . LEU A 1 105 ? -0.899 3.153 -8.833 1.00 92.81 105 LEU A C 1
ATOM 846 O O . LEU A 1 105 ? -0.452 4.298 -8.798 1.00 92.81 105 LEU A O 1
ATOM 850 N N . LEU A 1 106 ? -0.124 2.069 -8.902 1.00 92.38 106 LEU A N 1
ATOM 851 C CA . LEU A 1 106 ? 1.337 2.122 -8.948 1.00 92.38 106 LEU A CA 1
ATOM 852 C C . LEU A 1 106 ? 1.840 2.758 -10.250 1.00 92.38 106 LEU A C 1
ATOM 854 O O . LEU A 1 106 ? 2.677 3.658 -10.209 1.00 92.38 106 LEU A O 1
ATOM 858 N N . ASN A 1 107 ? 1.269 2.373 -11.393 1.00 89.75 107 ASN A N 1
ATOM 859 C CA . ASN A 1 107 ? 1.579 2.982 -12.689 1.00 89.75 107 ASN A CA 1
ATOM 860 C C . ASN A 1 107 ? 1.219 4.475 -12.721 1.00 89.75 107 ASN A C 1
ATOM 862 O O . ASN A 1 107 ? 1.946 5.253 -13.321 1.00 89.75 107 ASN A O 1
ATOM 866 N N . ASN A 1 108 ? 0.143 4.885 -12.041 1.00 88.44 108 ASN A N 1
ATOM 867 C CA . ASN A 1 108 ? -0.239 6.294 -11.905 1.00 88.44 108 ASN A CA 1
ATOM 868 C C . ASN A 1 108 ? 0.650 7.075 -10.921 1.00 88.44 108 ASN A C 1
ATOM 870 O O . ASN A 1 108 ? 0.689 8.308 -10.965 1.00 88.44 108 ASN A O 1
ATOM 874 N N . ALA A 1 109 ? 1.285 6.386 -9.96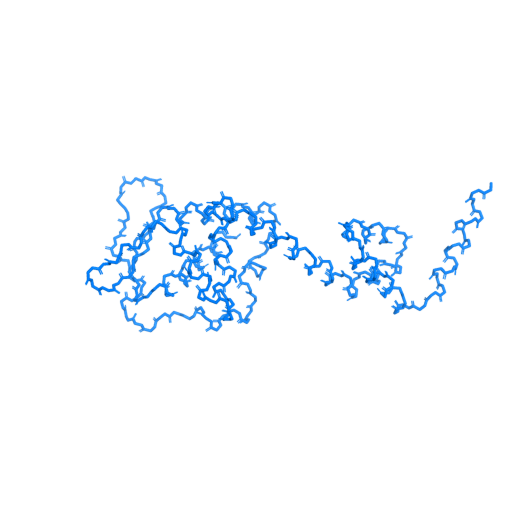8 1.00 88.25 109 ALA A N 1
ATOM 875 C CA . ALA A 1 109 ? 2.234 6.987 -9.035 1.00 88.25 109 ALA A CA 1
ATOM 876 C C . ALA A 1 109 ? 3.598 7.215 -9.704 1.00 88.25 109 ALA A C 1
ATOM 878 O O . ALA A 1 109 ? 4.231 8.246 -9.453 1.00 88.25 109 ALA A O 1
ATOM 879 N N . ALA A 1 110 ? 4.004 6.292 -10.579 1.00 84.25 110 ALA A N 1
ATOM 880 C CA . ALA A 1 110 ? 5.110 6.487 -11.503 1.00 84.25 110 ALA A CA 1
ATOM 881 C C . ALA A 1 110 ? 4.792 7.604 -12.518 1.00 84.25 110 ALA A C 1
ATOM 883 O O . ALA A 1 110 ? 3.640 7.802 -12.909 1.00 84.25 110 ALA A O 1
ATOM 884 N N . ALA A 1 111 ? 5.800 8.366 -12.942 1.00 68.50 111 ALA A N 1
ATOM 885 C CA . ALA A 1 111 ? 5.690 9.147 -14.171 1.00 68.50 111 ALA A CA 1
ATOM 886 C C . ALA A 1 111 ? 5.491 8.198 -15.366 1.00 68.50 111 ALA A C 1
ATOM 888 O O . ALA A 1 111 ? 5.748 6.998 -15.257 1.00 68.50 111 ALA A O 1
ATOM 889 N N . ALA A 1 112 ? 4.971 8.748 -16.471 1.00 54.69 112 ALA A N 1
ATOM 890 C CA . ALA A 1 112 ? 4.578 8.022 -17.675 1.00 54.69 112 ALA A CA 1
ATOM 891 C C . ALA A 1 112 ? 5.508 6.838 -17.983 1.00 54.69 112 ALA A C 1
ATOM 893 O O . ALA A 1 112 ? 6.730 6.952 -17.937 1.00 54.69 112 ALA A O 1
ATOM 894 N N . VAL A 1 113 ? 4.896 5.685 -18.255 1.00 53.69 113 VAL A N 1
ATOM 895 C CA . VAL A 1 113 ? 5.604 4.451 -18.582 1.00 53.69 113 VAL A CA 1
ATOM 896 C C . VAL A 1 113 ? 6.371 4.684 -19.878 1.00 53.69 113 VAL A C 1
ATOM 898 O O . VAL A 1 113 ? 5.788 4.575 -20.954 1.00 53.69 113 VAL A O 1
ATOM 901 N N . ASP A 1 114 ? 7.667 4.967 -19.778 1.00 51.56 114 ASP A N 1
ATOM 902 C CA . ASP A 1 114 ? 8.572 4.840 -20.913 1.00 51.56 114 ASP A CA 1
ATOM 903 C C . ASP A 1 114 ? 8.616 3.355 -21.277 1.00 51.56 114 ASP A C 1
ATOM 905 O O . ASP A 1 114 ? 9.364 2.552 -20.709 1.00 51.56 114 ASP A O 1
ATOM 909 N N . GLN A 1 115 ? 7.720 2.960 -22.180 1.00 52.19 115 GLN A N 1
ATOM 910 C CA . GLN A 1 115 ? 7.818 1.679 -22.849 1.00 52.19 115 GLN A CA 1
ATOM 911 C C . GLN A 1 115 ? 9.076 1.755 -23.703 1.00 52.19 115 GLN A C 1
ATOM 913 O O . GLN A 1 115 ? 9.163 2.539 -24.647 1.00 52.19 115 GLN A O 1
ATOM 918 N N . SER A 1 116 ? 10.075 0.954 -23.341 1.00 52.72 116 SER A N 1
ATOM 919 C CA . SER A 1 116 ? 11.216 0.742 -24.218 1.00 52.72 116 SER A CA 1
ATOM 920 C C . SER A 1 116 ? 10.703 0.162 -25.543 1.00 52.72 116 SER A C 1
ATOM 922 O O . SER A 1 116 ? 9.795 -0.678 -25.515 1.00 52.72 116 SER A O 1
ATOM 924 N N . PRO A 1 117 ? 11.289 0.518 -26.700 1.00 53.00 117 PRO A N 1
ATOM 925 C CA . PRO A 1 117 ? 10.934 -0.076 -27.994 1.00 53.00 117 PRO A CA 1
ATOM 926 C C . PRO A 1 117 ? 11.060 -1.614 -28.024 1.00 53.00 117 PRO A C 1
ATOM 928 O O . PRO A 1 117 ? 10.514 -2.257 -28.913 1.00 53.00 117 PRO A O 1
ATOM 931 N N . ALA A 1 118 ? 11.728 -2.217 -27.033 1.00 56.78 118 ALA A N 1
ATOM 932 C CA . ALA A 1 118 ? 11.863 -3.663 -26.858 1.00 56.78 118 ALA A CA 1
ATOM 933 C C . ALA A 1 118 ? 10.716 -4.340 -26.066 1.00 56.78 118 ALA A C 1
ATOM 935 O O . ALA A 1 118 ? 10.814 -5.524 -25.747 1.00 56.78 118 ALA A O 1
ATOM 936 N N . GLY A 1 119 ? 9.657 -3.615 -25.681 1.00 65.69 119 GLY A N 1
ATOM 937 C CA . GLY A 1 119 ? 8.571 -4.161 -24.850 1.00 65.69 119 GLY A CA 1
ATOM 938 C C . GLY A 1 119 ? 8.982 -4.463 -23.399 1.00 65.69 119 GLY A C 1
ATOM 939 O O . GLY A 1 119 ? 8.265 -5.160 -22.679 1.00 65.69 119 GLY A O 1
ATOM 940 N N . THR A 1 120 ? 10.140 -3.956 -22.959 1.00 71.88 120 THR A N 1
ATOM 941 C CA . THR A 1 120 ? 10.638 -4.051 -21.580 1.00 71.88 120 THR A CA 1
ATOM 942 C C . THR A 1 120 ? 10.207 -2.838 -20.754 1.00 71.88 120 THR A C 1
ATOM 944 O O . THR A 1 120 ? 10.018 -1.733 -21.269 1.00 71.88 120 THR A O 1
ATOM 947 N N . VAL A 1 121 ? 10.036 -3.048 -19.447 1.00 82.88 121 VAL A N 1
ATOM 948 C CA . VAL A 1 121 ? 9.650 -2.008 -18.484 1.00 82.88 121 VAL A CA 1
ATOM 949 C C . VAL A 1 121 ? 10.854 -1.650 -17.623 1.00 82.88 121 VAL A C 1
ATOM 951 O O . VAL A 1 121 ? 11.461 -2.534 -17.023 1.00 82.88 121 VAL A O 1
ATOM 954 N N . ARG A 1 122 ? 11.176 -0.361 -17.506 1.00 80.31 122 ARG A N 1
ATOM 955 C CA . ARG A 1 122 ? 12.288 0.121 -16.673 1.00 80.31 122 ARG A CA 1
ATOM 956 C C . ARG A 1 122 ? 11.845 0.480 -15.252 1.00 80.31 122 ARG A C 1
ATOM 958 O O . ARG A 1 122 ? 10.725 0.952 -15.045 1.00 80.31 122 ARG A O 1
ATOM 965 N N . SER A 1 123 ? 12.718 0.240 -14.275 1.00 80.06 123 SER A N 1
ATOM 966 C CA . SER A 1 123 ? 12.666 0.852 -12.937 1.00 80.06 123 SER A CA 1
ATOM 967 C C . SER A 1 123 ? 13.638 2.025 -12.828 1.00 80.06 123 SER A C 1
ATOM 969 O O . SER A 1 123 ? 14.408 2.264 -13.752 1.00 80.06 123 SER A O 1
ATOM 971 N N . GLY A 1 124 ? 13.640 2.689 -11.669 1.00 75.00 124 GLY A N 1
ATOM 972 C CA . GLY A 1 124 ? 14.486 3.859 -11.408 1.00 75.00 124 GLY A CA 1
ATOM 973 C C . GLY A 1 124 ? 13.754 5.183 -11.595 1.00 75.00 124 GLY A C 1
ATOM 974 O O . GLY A 1 124 ? 14.362 6.189 -11.931 1.00 75.00 124 GLY A O 1
ATOM 975 N N . ASP A 1 125 ? 12.427 5.175 -11.436 1.00 82.12 125 ASP A N 1
ATOM 976 C CA . ASP A 1 125 ? 11.638 6.400 -11.439 1.00 82.12 125 ASP A CA 1
ATOM 977 C C . ASP A 1 125 ? 11.867 7.159 -10.116 1.00 82.12 125 ASP A C 1
ATOM 979 O O . ASP A 1 125 ? 11.423 6.677 -9.062 1.00 82.12 125 ASP A O 1
ATOM 983 N N . PRO A 1 126 ? 12.463 8.369 -10.150 1.00 83.19 126 PRO A N 1
ATOM 984 C CA . PRO A 1 126 ? 12.757 9.137 -8.942 1.00 83.19 126 PRO A CA 1
ATOM 985 C C . PRO A 1 126 ? 11.510 9.454 -8.104 1.00 83.19 126 PRO A C 1
ATOM 987 O O . PRO A 1 126 ? 11.596 9.614 -6.882 1.00 83.19 126 PRO A O 1
ATOM 990 N N . ARG A 1 127 ? 10.325 9.528 -8.730 1.00 85.94 127 ARG A N 1
ATOM 991 C CA . ARG A 1 127 ? 9.056 9.739 -8.018 1.00 85.94 127 ARG A CA 1
ATOM 992 C C . ARG A 1 127 ? 8.671 8.517 -7.207 1.00 85.94 127 ARG A C 1
ATOM 994 O O . ARG A 1 127 ? 8.217 8.665 -6.075 1.00 85.94 127 ARG A O 1
ATOM 1001 N N . VAL A 1 128 ? 8.876 7.322 -7.757 1.00 89.44 128 VAL A N 1
ATOM 1002 C CA . VAL A 1 128 ? 8.635 6.070 -7.032 1.00 89.44 128 VAL A CA 1
ATOM 1003 C C . VAL A 1 128 ? 9.595 5.970 -5.847 1.00 89.44 128 VAL A C 1
ATOM 1005 O O . VAL A 1 128 ? 9.140 5.690 -4.740 1.00 89.44 128 VAL A O 1
ATOM 1008 N N . ALA A 1 129 ? 10.875 6.315 -6.022 1.00 88.19 129 ALA A N 1
ATOM 1009 C CA . ALA A 1 129 ? 11.842 6.365 -4.922 1.00 88.19 129 ALA A CA 1
ATOM 1010 C C . ALA A 1 129 ? 11.453 7.354 -3.815 1.00 88.19 129 ALA A C 1
ATOM 1012 O O . ALA A 1 129 ? 11.571 7.053 -2.624 1.00 88.19 129 ALA A O 1
ATOM 1013 N N . LEU A 1 130 ? 10.970 8.544 -4.184 1.00 89.06 130 LEU A N 1
ATOM 1014 C CA . LEU A 1 130 ? 10.466 9.524 -3.223 1.00 89.06 130 LEU A CA 1
ATOM 1015 C C . LEU A 1 130 ? 9.243 8.987 -2.465 1.00 89.06 130 LEU A C 1
ATOM 1017 O O . LEU A 1 130 ? 9.206 9.064 -1.237 1.00 89.06 130 LEU A O 1
ATOM 1021 N N . CYS A 1 131 ? 8.272 8.412 -3.178 1.00 91.88 131 CYS A N 1
ATOM 1022 C CA . CYS A 1 131 ? 7.053 7.870 -2.579 1.00 91.88 131 CYS A CA 1
ATOM 1023 C C . CYS A 1 131 ? 7.379 6.661 -1.665 1.00 91.88 131 CYS A C 1
ATOM 1025 O O . CYS A 1 131 ? 6.847 6.591 -0.555 1.00 91.88 131 CYS A O 1
ATOM 1027 N N . ARG A 1 132 ? 8.349 5.807 -2.033 1.00 91.69 132 ARG A N 1
ATOM 1028 C CA . ARG A 1 132 ? 8.910 4.738 -1.180 1.00 91.69 132 ARG A CA 1
ATOM 1029 C C . ARG A 1 132 ? 9.494 5.286 0.123 1.00 91.69 132 ARG A C 1
ATOM 1031 O O . ARG A 1 132 ? 9.111 4.823 1.196 1.00 91.69 132 ARG A O 1
ATOM 1038 N N . ARG A 1 133 ? 10.367 6.299 0.052 1.00 90.31 133 ARG A N 1
ATOM 1039 C CA . ARG A 1 133 ? 10.984 6.926 1.240 1.00 90.31 133 ARG A CA 1
ATOM 1040 C C . ARG A 1 133 ? 9.947 7.542 2.176 1.00 90.31 133 ARG A C 1
ATOM 1042 O O . ARG A 1 133 ? 9.984 7.289 3.375 1.00 90.31 133 ARG A O 1
ATOM 1049 N N . GLN A 1 134 ? 8.978 8.279 1.633 1.00 90.62 134 GLN A N 1
ATOM 1050 C CA . GLN A 1 134 ? 7.901 8.884 2.425 1.00 90.62 134 GLN A CA 1
ATOM 1051 C C . GLN A 1 134 ? 7.062 7.834 3.163 1.00 90.62 134 GLN A C 1
ATOM 1053 O O . GLN A 1 134 ? 6.722 8.020 4.334 1.00 90.62 134 GLN A O 1
ATOM 1058 N N . VAL A 1 135 ? 6.742 6.723 2.494 1.00 89.69 135 VAL A N 1
ATOM 1059 C CA . VAL A 1 135 ? 6.010 5.612 3.111 1.00 89.69 135 VAL A CA 1
ATOM 1060 C C . VAL A 1 135 ? 6.851 4.911 4.171 1.00 89.69 135 VAL A C 1
ATOM 1062 O O . VAL A 1 135 ? 6.332 4.652 5.255 1.00 89.69 135 VAL A O 1
ATOM 1065 N N . ALA A 1 136 ? 8.133 4.651 3.907 1.00 88.06 136 ALA A N 1
ATOM 1066 C CA . ALA A 1 136 ? 9.037 4.047 4.881 1.00 88.06 136 ALA A CA 1
ATOM 1067 C C . ALA A 1 136 ? 9.190 4.923 6.136 1.00 88.06 136 ALA A C 1
ATOM 1069 O O . ALA A 1 136 ? 9.052 4.435 7.256 1.00 88.06 136 ALA A O 1
ATOM 1070 N N . ASP A 1 137 ? 9.368 6.235 5.970 1.00 87.75 137 ASP A N 1
ATOM 1071 C CA . ASP A 1 137 ? 9.428 7.185 7.084 1.00 87.75 137 ASP A CA 1
ATOM 1072 C C . ASP A 1 137 ? 8.143 7.201 7.910 1.00 87.75 137 ASP A C 1
ATOM 1074 O O . ASP A 1 137 ? 8.196 7.206 9.142 1.00 87.75 137 ASP A O 1
ATOM 1078 N N . ALA A 1 138 ? 6.982 7.200 7.252 1.00 84.19 138 ALA A N 1
ATOM 1079 C CA . ALA A 1 138 ? 5.701 7.127 7.943 1.00 84.19 138 ALA A CA 1
ATOM 1080 C C . ALA A 1 138 ? 5.560 5.798 8.701 1.00 84.19 138 ALA A C 1
ATOM 1082 O O . ALA A 1 138 ? 5.216 5.793 9.883 1.00 84.19 138 ALA A O 1
ATOM 1083 N N . ALA A 1 139 ? 5.877 4.676 8.060 1.00 82.50 139 ALA A N 1
ATOM 1084 C CA . ALA A 1 139 ? 5.795 3.356 8.670 1.00 82.50 139 ALA A CA 1
ATOM 1085 C C . ALA A 1 139 ? 6.701 3.227 9.903 1.00 82.50 139 ALA A C 1
ATOM 1087 O O . ALA A 1 139 ? 6.236 2.752 10.943 1.00 82.50 139 ALA A O 1
ATOM 1088 N N . ARG A 1 140 ? 7.940 3.734 9.829 1.00 79.56 140 ARG A N 1
ATOM 1089 C CA . ARG A 1 140 ? 8.878 3.787 10.962 1.00 79.56 140 ARG A CA 1
ATOM 1090 C C . ARG A 1 140 ? 8.347 4.650 12.104 1.00 79.56 140 ARG A C 1
ATOM 1092 O O . ARG A 1 140 ? 8.349 4.208 13.250 1.00 79.56 140 ARG A O 1
ATOM 1099 N N . LYS A 1 141 ? 7.815 5.842 11.805 1.00 76.31 141 LYS A N 1
ATOM 1100 C CA . LYS A 1 141 ? 7.216 6.744 12.813 1.00 76.31 141 LYS A CA 1
ATOM 1101 C C . LYS A 1 141 ? 6.043 6.105 13.557 1.00 76.31 141 LYS A C 1
ATOM 1103 O O . LYS A 1 141 ? 5.864 6.356 14.747 1.00 76.31 141 LYS A O 1
ATOM 1108 N N . PHE A 1 142 ? 5.254 5.284 12.871 1.00 67.88 142 PHE A N 1
ATOM 1109 C CA . PHE A 1 142 ? 4.072 4.637 13.439 1.00 67.88 142 PHE A CA 1
ATOM 1110 C C . PHE A 1 142 ? 4.308 3.182 13.872 1.00 67.88 142 PHE A C 1
ATOM 1112 O O . PHE A 1 142 ? 3.340 2.488 14.183 1.00 67.88 142 PHE A O 1
ATOM 1119 N N . TRP A 1 143 ? 5.569 2.726 13.932 1.00 61.53 143 TRP A N 1
ATOM 1120 C CA . TRP A 1 143 ? 5.957 1.362 14.327 1.00 61.53 143 TRP A CA 1
ATOM 1121 C C . TRP A 1 143 ? 5.180 0.271 13.574 1.00 61.53 143 TRP A C 1
ATOM 1123 O O . TRP A 1 143 ? 4.831 -0.777 14.130 1.00 61.53 143 TRP A O 1
ATOM 1133 N N . ILE A 1 144 ? 4.868 0.522 12.302 1.00 64.81 144 ILE A N 1
ATOM 1134 C CA . ILE A 1 144 ? 4.126 -0.427 11.480 1.00 64.81 144 ILE A CA 1
ATOM 1135 C C . ILE A 1 144 ? 5.077 -1.568 11.121 1.00 64.81 144 ILE A C 1
ATOM 1137 O O . ILE A 1 144 ? 6.060 -1.372 10.413 1.00 64.81 144 ILE A O 1
ATOM 1141 N N . ARG A 1 145 ? 4.796 -2.779 11.619 1.00 64.31 145 ARG A N 1
ATOM 1142 C CA . ARG A 1 145 ? 5.615 -3.963 11.323 1.00 64.31 145 ARG A CA 1
ATOM 1143 C C . ARG A 1 145 ? 5.568 -4.290 9.828 1.00 64.31 145 ARG A C 1
ATOM 1145 O O . ARG A 1 145 ? 4.501 -4.229 9.219 1.00 64.31 145 ARG A O 1
ATOM 1152 N N . ARG A 1 146 ? 6.687 -4.776 9.276 1.00 61.19 146 ARG A N 1
ATOM 1153 C CA . ARG A 1 146 ? 6.805 -5.304 7.899 1.00 61.19 146 ARG A CA 1
ATOM 1154 C C . ARG A 1 146 ? 5.645 -6.232 7.508 1.00 61.19 146 ARG A C 1
ATOM 1156 O O . ARG A 1 146 ? 5.053 -6.068 6.447 1.00 61.19 146 ARG A O 1
ATOM 1163 N N . GLN A 1 147 ? 5.278 -7.159 8.396 1.00 59.28 147 GLN A N 1
ATOM 1164 C CA . GLN A 1 147 ? 4.182 -8.117 8.179 1.00 59.28 147 GLN A CA 1
ATOM 1165 C C . GLN A 1 147 ? 2.797 -7.455 8.068 1.00 59.28 147 GLN A C 1
ATOM 1167 O O . GLN A 1 147 ? 1.911 -8.000 7.417 1.00 59.28 147 GLN A O 1
ATOM 1172 N N . SER A 1 148 ? 2.605 -6.280 8.676 1.00 63.81 148 SER A N 1
ATOM 1173 C CA . SER A 1 148 ? 1.345 -5.533 8.610 1.00 63.81 148 SER A CA 1
ATOM 1174 C C . SER A 1 148 ? 1.185 -4.757 7.300 1.00 63.81 148 SER A C 1
ATOM 1176 O O . SER A 1 148 ? 0.058 -4.545 6.869 1.00 63.81 148 SER A O 1
ATOM 1178 N N . LEU A 1 149 ? 2.290 -4.338 6.671 1.00 64.50 149 LEU A N 1
ATOM 1179 C CA . LEU A 1 149 ? 2.282 -3.585 5.409 1.00 64.50 149 LEU A CA 1
ATOM 1180 C C . LEU A 1 149 ? 2.282 -4.476 4.169 1.00 64.50 149 LEU A C 1
ATOM 1182 O O . LEU A 1 149 ? 1.751 -4.066 3.142 1.00 64.50 149 LEU A O 1
ATOM 1186 N N . VAL A 1 150 ? 2.899 -5.658 4.256 1.00 60.81 150 VAL A N 1
ATOM 1187 C CA . VAL A 1 150 ? 3.175 -6.504 3.082 1.00 60.81 150 VAL A CA 1
ATOM 1188 C C . VAL A 1 150 ? 2.370 -7.815 3.062 1.00 60.81 150 VAL A C 1
ATOM 1190 O O . VAL A 1 150 ? 2.501 -8.628 2.153 1.00 60.81 150 VAL A O 1
ATOM 1193 N N . GLY A 1 151 ? 1.490 -8.014 4.048 1.00 55.34 151 GLY A N 1
ATOM 1194 C CA . GLY A 1 151 ? 0.770 -9.272 4.235 1.00 55.34 151 GLY A CA 1
ATOM 1195 C C . GLY A 1 151 ? 1.698 -10.392 4.725 1.00 55.34 151 GLY A C 1
ATOM 1196 O O . GLY A 1 151 ? 2.888 -10.426 4.424 1.00 55.34 151 GLY A O 1
ATOM 1197 N N . GLY A 1 152 ? 1.170 -11.301 5.547 1.00 51.56 152 GLY A N 1
ATOM 1198 C CA . GLY A 1 152 ? 1.903 -12.500 5.975 1.00 51.56 152 GLY A CA 1
ATOM 1199 C C . GLY A 1 152 ? 2.088 -13.513 4.836 1.00 51.56 152 GLY A C 1
ATOM 1200 O O . GLY A 1 152 ? 1.781 -13.212 3.688 1.00 51.56 152 GLY A O 1
ATOM 1201 N N . ALA A 1 153 ? 2.514 -14.737 5.171 1.00 43.59 153 ALA A N 1
ATOM 1202 C CA . ALA A 1 153 ? 2.842 -15.841 4.250 1.00 43.59 153 ALA A CA 1
ATOM 1203 C C . ALA A 1 153 ? 1.846 -16.092 3.085 1.00 43.59 153 ALA A C 1
ATOM 1205 O O . ALA A 1 153 ? 2.237 -16.595 2.040 1.00 43.59 153 ALA A O 1
ATOM 1206 N N . ALA A 1 154 ? 0.577 -15.681 3.202 1.00 40.12 154 ALA A N 1
ATOM 1207 C CA . ALA A 1 154 ? -0.407 -15.733 2.113 1.00 40.12 154 ALA A CA 1
ATOM 1208 C C . ALA A 1 154 ? -0.131 -14.757 0.939 1.00 40.12 154 ALA A C 1
ATOM 1210 O O . ALA A 1 154 ? -0.647 -14.954 -0.157 1.00 40.12 154 ALA A O 1
ATOM 1211 N N . ALA A 1 155 ? 0.676 -13.707 1.133 1.00 50.41 155 ALA A N 1
ATOM 1212 C CA . ALA A 1 155 ? 1.103 -12.794 0.067 1.00 50.41 155 ALA A CA 1
ATOM 1213 C C . ALA A 1 155 ? 2.301 -13.334 -0.747 1.00 50.41 155 ALA A C 1
ATOM 1215 O O . ALA A 1 155 ? 2.576 -12.843 -1.846 1.00 50.41 155 ALA A O 1
ATOM 1216 N N . GLU A 1 156 ? 3.003 -14.357 -0.242 1.00 50.69 156 GLU A N 1
ATOM 1217 C CA . GLU A 1 156 ? 4.240 -14.880 -0.844 1.00 50.69 156 GLU A CA 1
ATOM 1218 C C . GLU A 1 156 ? 4.011 -15.633 -2.161 1.00 50.69 156 GLU A C 1
ATOM 1220 O O . GLU A 1 156 ? 4.913 -15.700 -2.997 1.00 50.69 156 GLU A O 1
ATOM 1225 N N . GLU A 1 157 ? 2.795 -16.120 -2.421 1.00 50.28 157 GLU A N 1
ATOM 1226 C CA . GLU A 1 157 ? 2.480 -16.823 -3.671 1.00 50.28 157 GLU A CA 1
ATOM 1227 C C . GLU A 1 157 ? 2.612 -15.922 -4.918 1.00 50.28 157 GLU A C 1
ATOM 1229 O O . GLU A 1 157 ? 2.847 -16.416 -6.020 1.00 50.28 157 GLU A O 1
ATOM 1234 N N . GLY A 1 158 ? 2.539 -14.593 -4.754 1.00 55.16 158 GLY A N 1
ATOM 1235 C CA . GLY A 1 158 ? 2.677 -13.615 -5.842 1.00 55.16 158 GLY A CA 1
ATOM 1236 C C . GLY A 1 158 ? 4.074 -13.015 -6.048 1.00 55.16 158 GLY A C 1
ATOM 1237 O O . GLY A 1 158 ? 4.313 -12.399 -7.088 1.00 55.16 158 GLY A O 1
ATOM 1238 N N . LEU A 1 159 ? 4.989 -13.187 -5.089 1.00 64.81 159 LEU A N 1
ATOM 1239 C CA . LEU A 1 159 ? 6.294 -12.504 -5.022 1.00 64.81 159 LEU A CA 1
ATOM 1240 C C . LEU A 1 159 ? 7.461 -13.391 -5.486 1.00 64.81 159 LEU A C 1
ATOM 1242 O O . LEU A 1 159 ? 8.608 -13.185 -5.099 1.00 64.81 159 LEU A O 1
ATOM 1246 N N . ARG A 1 160 ? 7.203 -14.390 -6.334 1.00 67.75 160 ARG A N 1
ATOM 1247 C CA . ARG A 1 160 ? 8.276 -15.244 -6.858 1.00 67.75 160 ARG A CA 1
ATOM 1248 C C . ARG A 1 160 ? 9.152 -14.481 -7.865 1.00 67.75 160 ARG A C 1
ATOM 1250 O O . ARG A 1 160 ? 8.613 -13.736 -8.693 1.00 67.75 160 ARG A O 1
ATOM 1257 N N . PRO A 1 161 ? 10.485 -14.678 -7.840 1.00 71.75 161 PRO A N 1
ATOM 1258 C CA . PRO A 1 161 ? 11.370 -14.178 -8.884 1.00 71.75 161 PRO A CA 1
ATOM 1259 C C . PRO A 1 161 ? 10.911 -14.652 -10.265 1.00 71.75 161 PRO A C 1
ATOM 1261 O O . PRO A 1 161 ? 10.464 -15.787 -10.438 1.00 71.75 161 PRO A O 1
ATOM 1264 N N . CYS A 1 162 ? 11.009 -13.776 -11.262 1.00 84.25 162 CYS A N 1
ATOM 1265 C CA . CYS A 1 162 ? 10.674 -14.140 -12.632 1.00 84.25 162 CYS A CA 1
ATOM 1266 C C . CYS A 1 162 ? 11.696 -15.147 -13.176 1.00 84.25 162 CYS A C 1
ATOM 1268 O O . CYS A 1 162 ? 12.896 -14.924 -13.061 1.00 84.25 162 CYS A O 1
ATOM 1270 N N . ALA A 1 163 ? 11.231 -16.206 -13.843 1.00 85.38 163 ALA A N 1
ATOM 1271 C CA . ALA A 1 163 ? 12.107 -17.204 -14.462 1.00 85.38 163 ALA A CA 1
ATOM 1272 C C . ALA A 1 163 ? 12.848 -16.694 -15.719 1.00 85.38 163 ALA A C 1
ATOM 1274 O O . ALA A 1 163 ? 13.734 -17.375 -16.231 1.00 85.38 163 ALA A O 1
ATOM 1275 N N . LYS A 1 164 ? 12.490 -15.516 -16.256 1.00 85.25 164 LYS A N 1
ATOM 1276 C CA . LYS A 1 164 ? 13.120 -14.979 -17.470 1.00 85.25 164 LYS A CA 1
ATOM 1277 C C . LYS A 1 164 ? 14.542 -14.472 -17.162 1.00 85.25 164 LYS A C 1
ATOM 1279 O O . LYS A 1 164 ? 14.665 -13.552 -16.354 1.00 85.25 164 LYS A O 1
ATOM 1284 N N . PRO A 1 165 ? 15.592 -14.944 -17.869 1.00 81.12 165 PRO A N 1
ATOM 1285 C CA . PRO A 1 165 ? 16.996 -14.654 -17.539 1.00 81.12 165 PRO A CA 1
ATOM 1286 C C . PRO A 1 165 ? 17.384 -13.172 -17.513 1.00 81.12 165 PRO A C 1
ATOM 1288 O O . PRO A 1 165 ? 18.339 -12.798 -16.842 1.00 81.12 165 PRO A O 1
ATOM 1291 N N . MET A 1 166 ? 16.679 -12.326 -18.269 1.00 81.62 166 MET A N 1
ATOM 1292 C CA . MET A 1 166 ? 16.967 -10.890 -18.381 1.00 81.62 166 MET A CA 1
ATOM 1293 C C . MET A 1 166 ? 16.104 -10.021 -17.454 1.00 81.62 166 MET A C 1
ATOM 1295 O O . MET A 1 166 ? 16.312 -8.814 -17.389 1.00 81.62 166 MET A O 1
ATOM 1299 N N . CYS A 1 167 ? 15.134 -10.602 -16.743 1.00 87.06 167 CYS A N 1
ATOM 1300 C CA . CYS A 1 167 ? 14.230 -9.837 -15.893 1.00 87.06 167 CYS A CA 1
ATOM 1301 C C . CYS A 1 167 ? 14.921 -9.417 -14.587 1.00 87.06 167 CYS A C 1
ATOM 1303 O O . CYS A 1 167 ? 15.407 -10.256 -13.836 1.00 87.06 167 CYS A O 1
ATOM 1305 N N . GLY A 1 168 ? 14.913 -8.119 -14.293 1.00 85.06 168 GLY A N 1
ATOM 1306 C CA . GLY A 1 168 ? 15.536 -7.524 -13.113 1.00 85.06 168 GLY A CA 1
ATOM 1307 C C . GLY A 1 168 ? 17.030 -7.234 -13.264 1.00 85.06 168 GLY A C 1
ATOM 1308 O O . GLY A 1 168 ? 17.660 -6.853 -12.275 1.00 85.06 168 GLY A O 1
ATOM 1309 N N . LYS A 1 169 ? 17.608 -7.394 -14.464 1.00 85.81 169 LYS A N 1
ATOM 1310 C CA . LYS A 1 169 ? 19.013 -7.046 -14.717 1.00 85.81 169 LYS A CA 1
ATOM 1311 C C . LYS A 1 169 ? 19.222 -5.537 -14.654 1.00 85.81 169 LYS A C 1
ATOM 1313 O O . LYS A 1 169 ? 18.398 -4.777 -15.156 1.00 85.81 169 LYS A O 1
ATOM 1318 N N . ILE A 1 170 ? 20.340 -5.133 -14.055 1.00 84.88 170 ILE A N 1
ATOM 1319 C CA . ILE A 1 170 ? 20.793 -3.740 -14.026 1.00 84.88 170 ILE A CA 1
ATOM 1320 C C . ILE A 1 170 ? 21.232 -3.364 -15.440 1.00 84.88 170 ILE A C 1
ATOM 1322 O O . ILE A 1 170 ? 22.059 -4.053 -16.036 1.00 84.88 170 ILE A O 1
ATOM 1326 N N . THR A 1 171 ? 20.664 -2.292 -15.977 1.00 79.19 171 THR A N 1
ATOM 1327 C CA . THR A 1 171 ? 20.993 -1.770 -17.311 1.00 79.19 171 THR A CA 1
ATOM 1328 C C . THR A 1 171 ? 21.845 -0.514 -17.249 1.00 79.19 171 THR A C 1
ATOM 1330 O O . THR A 1 171 ? 22.573 -0.223 -18.191 1.00 79.19 171 THR A O 1
ATOM 1333 N N . SER A 1 172 ? 21.792 0.215 -16.136 1.00 71.94 172 SER A N 1
ATOM 1334 C CA . SER A 1 172 ? 22.725 1.298 -15.836 1.00 71.94 172 SER A CA 1
ATOM 1335 C C . SER A 1 172 ? 22.719 1.587 -14.339 1.00 71.94 172 SER A C 1
ATOM 1337 O O . SER A 1 172 ? 21.652 1.629 -13.722 1.00 71.94 172 SER A O 1
ATOM 1339 N N . CYS A 1 173 ? 23.884 1.879 -13.774 1.00 61.25 173 CYS A N 1
ATOM 1340 C CA . CYS A 1 173 ? 23.960 2.592 -12.505 1.00 61.25 173 CYS A CA 1
ATOM 1341 C C . CYS A 1 173 ? 23.722 4.079 -12.801 1.00 61.25 173 CYS A C 1
ATOM 1343 O O . CYS A 1 173 ? 24.305 4.597 -13.755 1.00 61.25 173 CYS A O 1
ATOM 1345 N N . GLY A 1 174 ? 22.848 4.756 -12.050 1.00 54.69 174 GLY A N 1
ATOM 1346 C CA . GLY A 1 174 ? 22.711 6.214 -12.158 1.00 54.69 174 GLY A CA 1
ATOM 1347 C C . GLY A 1 174 ? 24.087 6.891 -12.053 1.00 54.69 174 GLY A C 1
ATOM 1348 O O . GLY A 1 174 ? 24.961 6.413 -11.333 1.00 54.69 174 GLY A O 1
ATOM 1349 N N . GLY A 1 175 ? 24.329 7.939 -12.838 1.00 43.81 175 GLY A N 1
ATOM 1350 C CA . GLY A 1 175 ? 25.638 8.590 -12.916 1.00 43.81 175 GLY A CA 1
ATOM 1351 C C . GLY A 1 175 ? 25.957 9.485 -11.711 1.00 43.81 175 GLY A C 1
ATOM 1352 O O . GLY A 1 175 ? 25.102 10.240 -11.271 1.00 43.81 175 GLY A O 1
ATOM 1353 N N . LEU A 1 176 ? 27.209 9.393 -11.243 1.00 39.44 176 LEU A N 1
ATOM 1354 C CA . LEU A 1 176 ? 28.081 10.421 -10.635 1.00 39.44 176 LEU A CA 1
ATOM 1355 C C . LEU A 1 176 ? 27.457 11.552 -9.783 1.00 39.44 176 LEU A C 1
ATOM 1357 O O . LEU A 1 176 ? 27.867 12.702 -9.921 1.00 39.44 176 LEU A O 1
ATOM 1361 N N . ASP A 1 177 ? 26.555 11.255 -8.852 1.00 42.12 177 ASP A N 1
ATOM 1362 C CA . ASP A 1 177 ? 26.311 12.158 -7.721 1.00 42.12 177 ASP A CA 1
ATOM 1363 C C . ASP A 1 177 ? 26.077 11.348 -6.440 1.00 42.12 177 ASP A C 1
ATOM 1365 O O . ASP A 1 177 ? 25.443 10.292 -6.461 1.00 42.12 177 ASP A O 1
ATOM 1369 N N . TRP A 1 178 ? 26.662 11.793 -5.331 1.00 40.53 178 TRP A N 1
ATOM 1370 C CA . TRP A 1 178 ? 26.870 11.032 -4.090 1.00 40.53 178 TRP A CA 1
ATOM 1371 C C . TRP A 1 178 ? 25.599 10.875 -3.229 1.00 40.53 178 TRP A C 1
ATOM 1373 O O . TRP A 1 178 ? 25.647 10.962 -2.002 1.00 40.53 178 TRP A O 1
ATOM 1383 N N . GLY A 1 179 ? 24.451 10.619 -3.856 1.00 42.03 179 GLY A N 1
ATOM 1384 C CA . GLY A 1 179 ? 23.191 10.296 -3.193 1.00 42.03 179 GLY A CA 1
ATOM 1385 C C . GLY A 1 179 ? 22.601 9.015 -3.769 1.00 42.03 179 GLY A C 1
ATOM 1386 O O . GLY A 1 179 ? 22.193 9.020 -4.922 1.00 42.03 179 GLY A O 1
ATOM 1387 N N . GLU A 1 180 ? 22.588 7.940 -2.969 1.00 52.28 180 GLU A N 1
ATOM 1388 C CA . GLU A 1 180 ? 21.911 6.645 -3.202 1.00 52.28 180 GLU A CA 1
ATOM 1389 C C . GLU A 1 180 ? 21.517 6.379 -4.666 1.00 52.28 180 GLU A C 1
ATOM 1391 O O . GLU A 1 180 ? 20.385 6.630 -5.081 1.00 52.28 180 GLU A O 1
ATOM 1396 N N . LEU A 1 181 ? 22.474 5.875 -5.451 1.00 56.25 181 LEU A N 1
ATOM 1397 C CA . LEU A 1 181 ? 22.285 5.558 -6.864 1.00 56.25 181 LEU A CA 1
ATOM 1398 C C . LEU A 1 181 ? 21.124 4.573 -7.038 1.00 56.25 181 LEU A C 1
ATOM 1400 O O . LEU A 1 181 ? 21.248 3.385 -6.736 1.00 56.25 181 LEU A O 1
ATOM 1404 N N . GLU A 1 182 ? 19.987 5.050 -7.544 1.00 66.88 182 GLU A N 1
ATOM 1405 C CA . GLU A 1 182 ? 18.899 4.154 -7.899 1.00 66.88 182 GLU A CA 1
ATOM 1406 C C . GLU A 1 182 ? 19.302 3.374 -9.155 1.00 66.88 182 GLU A C 1
ATOM 1408 O O . GLU A 1 182 ? 19.448 3.923 -10.246 1.00 66.88 182 GLU A O 1
ATOM 1413 N N . GLU A 1 183 ? 19.545 2.075 -8.990 1.00 76.19 183 GLU A N 1
ATOM 1414 C CA . GLU A 1 183 ? 19.877 1.203 -10.111 1.00 76.19 183 GLU A CA 1
ATOM 1415 C C . GLU A 1 183 ? 18.691 1.109 -11.076 1.00 76.19 183 GLU A C 1
ATOM 1417 O O . GLU A 1 183 ? 17.593 0.657 -10.709 1.00 76.19 183 GLU A O 1
ATOM 1422 N N . ASN A 1 184 ? 18.935 1.473 -12.335 1.00 80.50 184 ASN A N 1
ATOM 1423 C CA . ASN A 1 184 ? 17.980 1.236 -13.404 1.00 80.50 184 ASN A CA 1
ATOM 1424 C C . ASN A 1 184 ? 18.037 -0.243 -13.766 1.00 80.50 184 ASN A C 1
ATOM 1426 O O . ASN A 1 184 ? 19.095 -0.776 -14.116 1.00 80.50 184 ASN A O 1
ATOM 1430 N N . ARG A 1 185 ? 16.888 -0.908 -13.674 1.00 86.38 185 ARG A N 1
ATOM 1431 C CA . ARG A 1 185 ? 16.729 -2.320 -14.010 1.00 86.38 185 ARG A CA 1
ATOM 1432 C C . ARG A 1 185 ? 15.634 -2.478 -15.051 1.00 86.38 185 ARG A C 1
ATOM 1434 O O . ARG A 1 185 ? 14.653 -1.733 -15.045 1.00 86.38 185 ARG A O 1
ATOM 1441 N N . GLU A 1 186 ? 15.786 -3.468 -15.920 1.00 87.94 186 GLU A N 1
ATOM 1442 C CA . GLU A 1 186 ? 14.777 -3.816 -16.920 1.00 87.94 186 GLU A CA 1
ATOM 1443 C C . GLU A 1 186 ? 13.996 -5.064 -16.515 1.00 87.94 186 GLU A C 1
ATOM 1445 O O . GLU A 1 186 ? 14.550 -6.070 -16.075 1.00 87.94 186 GLU A O 1
ATOM 1450 N N . PHE A 1 187 ? 12.680 -5.004 -16.681 1.00 89.00 187 PHE A N 1
ATOM 1451 C CA . PHE A 1 187 ? 11.736 -6.053 -16.324 1.00 89.00 187 PHE A CA 1
ATOM 1452 C C . PHE A 1 187 ? 10.937 -6.481 -17.545 1.00 89.00 187 PHE A C 1
ATOM 1454 O O . PHE A 1 187 ? 10.602 -5.680 -18.416 1.00 89.00 187 PHE A O 1
ATOM 1461 N N . CYS A 1 188 ? 10.562 -7.758 -17.583 1.00 88.88 188 CYS A N 1
ATOM 1462 C CA . CYS A 1 188 ? 9.756 -8.293 -18.676 1.00 88.88 188 CYS A CA 1
ATOM 1463 C C . CYS A 1 188 ? 8.266 -7.925 -18.586 1.00 88.88 188 CYS A C 1
ATOM 1465 O O . CYS A 1 188 ? 7.499 -8.309 -19.463 1.00 88.88 188 CYS A O 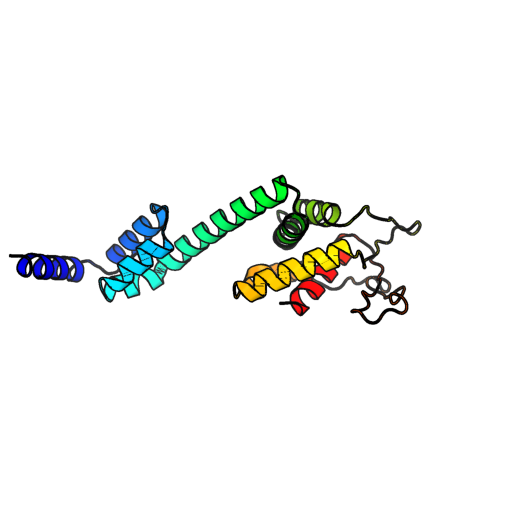1
ATOM 1467 N N . SER A 1 189 ? 7.829 -7.311 -17.482 1.00 87.94 189 SER A N 1
ATOM 1468 C CA . SER A 1 189 ? 6.445 -6.889 -17.257 1.00 87.94 189 SER A CA 1
ATOM 1469 C C . SER A 1 189 ? 6.358 -5.863 -16.125 1.00 87.94 189 SER A C 1
ATOM 1471 O O . SER A 1 189 ? 7.241 -5.798 -15.263 1.00 87.94 189 SER A O 1
ATOM 1473 N N . GLN A 1 190 ? 5.247 -5.119 -16.078 1.00 86.81 190 GLN A N 1
ATOM 1474 C CA . GLN A 1 190 ? 4.917 -4.246 -14.946 1.00 86.81 190 GLN A CA 1
ATOM 1475 C C . GLN A 1 190 ? 4.792 -5.032 -13.639 1.00 86.81 190 GLN A C 1
ATOM 1477 O O . GLN A 1 190 ? 5.253 -4.584 -12.595 1.00 86.81 190 GLN A O 1
ATOM 1482 N N . GLN A 1 191 ? 4.237 -6.245 -13.692 1.00 88.19 191 GLN A N 1
ATOM 1483 C CA . GLN A 1 191 ? 4.119 -7.099 -12.515 1.00 88.19 191 GLN A CA 1
ATOM 1484 C C . GLN A 1 191 ? 5.488 -7.427 -11.908 1.00 88.19 191 GLN A C 1
ATOM 1486 O O . GLN A 1 191 ? 5.668 -7.313 -10.700 1.00 88.19 191 GLN A O 1
ATOM 1491 N N . CYS A 1 192 ? 6.474 -7.783 -12.735 1.00 88.25 192 CYS A N 1
ATOM 1492 C CA . CYS A 1 192 ? 7.824 -8.069 -12.254 1.00 88.25 192 CYS A CA 1
ATOM 1493 C C . CYS A 1 192 ? 8.512 -6.820 -11.687 1.00 88.25 192 CYS A C 1
ATOM 1495 O O . CYS A 1 192 ? 9.194 -6.921 -10.667 1.00 88.25 192 CYS A O 1
ATOM 1497 N N . ARG A 1 193 ? 8.288 -5.648 -12.299 1.00 89.69 193 ARG A N 1
ATOM 1498 C CA . ARG A 1 193 ? 8.758 -4.360 -11.770 1.00 89.69 193 ARG A CA 1
ATOM 1499 C C . ARG A 1 193 ? 8.182 -4.085 -10.377 1.00 89.69 193 ARG A C 1
ATOM 1501 O O . ARG A 1 193 ? 8.939 -3.765 -9.467 1.00 89.69 193 ARG A O 1
ATOM 1508 N N . TRP A 1 194 ? 6.870 -4.231 -10.191 1.00 90.19 194 TRP A N 1
ATOM 1509 C CA . TRP A 1 194 ? 6.217 -3.950 -8.906 1.00 90.19 194 TRP A CA 1
ATOM 1510 C C . TRP A 1 194 ? 6.505 -5.003 -7.833 1.00 90.19 194 TRP A C 1
ATOM 1512 O O . TRP A 1 194 ? 6.633 -4.656 -6.662 1.00 90.19 194 TRP A O 1
ATOM 1522 N N . ASN A 1 195 ? 6.713 -6.264 -8.223 1.00 88.44 195 ASN A N 1
ATOM 1523 C CA . ASN A 1 195 ? 7.252 -7.282 -7.319 1.00 88.44 195 ASN A CA 1
ATOM 1524 C C . ASN A 1 195 ? 8.630 -6.863 -6.787 1.00 88.44 195 ASN A C 1
ATOM 1526 O O . ASN A 1 195 ? 8.860 -6.917 -5.583 1.00 88.44 195 ASN A O 1
ATOM 1530 N N . HIS A 1 196 ? 9.527 -6.395 -7.659 1.00 87.25 196 HIS A N 1
ATOM 1531 C CA . HIS A 1 196 ? 10.834 -5.884 -7.242 1.00 87.25 196 HIS A CA 1
ATOM 1532 C C . HIS A 1 196 ? 10.728 -4.646 -6.341 1.00 87.25 196 HIS A C 1
ATOM 1534 O O . HIS A 1 196 ? 11.437 -4.544 -5.343 1.00 87.25 196 HIS A O 1
ATOM 1540 N N . GLU A 1 197 ? 9.807 -3.734 -6.648 1.00 88.94 197 GLU A N 1
ATOM 1541 C CA . GLU A 1 197 ? 9.562 -2.544 -5.831 1.00 88.94 197 GLU A CA 1
ATOM 1542 C C . GLU A 1 197 ? 9.101 -2.887 -4.406 1.00 88.94 197 GLU A C 1
ATOM 1544 O O . GLU A 1 197 ? 9.512 -2.227 -3.454 1.00 88.94 197 GLU A O 1
ATOM 1549 N N . ILE A 1 198 ? 8.305 -3.948 -4.228 1.00 88.00 198 ILE A N 1
ATOM 1550 C CA . ILE A 1 198 ? 7.925 -4.427 -2.892 1.00 88.00 198 ILE A CA 1
ATOM 1551 C C . ILE A 1 198 ? 9.152 -4.876 -2.099 1.00 88.00 198 ILE A C 1
ATOM 1553 O O . ILE A 1 198 ? 9.251 -4.540 -0.919 1.00 88.00 198 ILE A O 1
ATOM 1557 N N . PHE A 1 199 ? 10.086 -5.600 -2.721 1.00 84.44 199 PHE A N 1
ATOM 1558 C CA . PHE A 1 199 ? 11.328 -5.997 -2.051 1.00 84.44 199 PHE A CA 1
ATOM 1559 C C . PHE A 1 199 ? 12.141 -4.771 -1.616 1.00 84.44 199 PHE A C 1
ATOM 1561 O O . PHE A 1 199 ? 12.533 -4.692 -0.455 1.00 84.44 199 PHE A O 1
ATOM 1568 N N . LYS A 1 200 ? 12.278 -3.760 -2.484 1.00 86.06 200 LYS A N 1
ATOM 1569 C CA . LYS A 1 200 ? 12.936 -2.489 -2.128 1.00 86.06 200 LYS A CA 1
ATOM 1570 C C . LYS A 1 200 ? 12.246 -1.769 -0.970 1.00 86.06 200 LYS A C 1
ATOM 1572 O O . LYS A 1 200 ? 12.909 -1.245 -0.081 1.00 86.06 200 LYS A O 1
ATOM 1577 N N . LEU A 1 201 ? 10.912 -1.718 -0.961 1.00 86.12 201 LEU A N 1
ATOM 1578 C CA . LEU A 1 201 ? 10.169 -1.111 0.145 1.00 86.12 201 LEU A CA 1
ATOM 1579 C C . LEU A 1 201 ? 10.406 -1.875 1.451 1.00 86.12 201 LEU A C 1
ATOM 1581 O O . LEU A 1 201 ? 10.584 -1.246 2.486 1.00 86.12 201 LEU A O 1
ATOM 1585 N N . GLN A 1 202 ? 10.434 -3.208 1.409 1.00 82.31 202 GLN A N 1
ATOM 1586 C CA . GLN A 1 202 ? 10.701 -4.035 2.587 1.00 82.31 202 GLN A CA 1
ATOM 1587 C C . GLN A 1 202 ? 12.088 -3.797 3.186 1.00 82.31 202 GLN A C 1
ATOM 1589 O O . GLN A 1 202 ? 12.208 -3.843 4.403 1.00 82.31 202 GLN A O 1
ATOM 1594 N N . GLU A 1 203 ? 13.106 -3.542 2.366 1.00 81.50 203 GLU A N 1
ATOM 1595 C CA . GLU A 1 203 ? 14.455 -3.187 2.833 1.00 81.50 203 GLU A CA 1
ATOM 1596 C C . GLU A 1 203 ? 14.498 -1.814 3.524 1.00 81.50 203 GLU A C 1
ATOM 1598 O O . GLU A 1 203 ? 15.393 -1.547 4.321 1.00 81.50 203 GLU A O 1
ATOM 1603 N N . CYS A 1 204 ? 13.520 -0.944 3.251 1.00 80.69 204 CYS A N 1
ATOM 1604 C CA . CYS A 1 204 ? 13.435 0.391 3.846 1.00 80.69 204 CYS A CA 1
ATOM 1605 C C . CYS A 1 204 ? 12.673 0.428 5.189 1.00 80.69 204 CYS A C 1
ATOM 1607 O O . CYS A 1 204 ? 12.705 1.465 5.864 1.00 80.69 204 CYS A O 1
ATOM 1609 N N . LEU A 1 205 ? 11.946 -0.639 5.546 1.00 76.44 205 LEU A N 1
ATOM 1610 C CA . LEU A 1 205 ? 11.077 -0.733 6.732 1.00 76.44 205 LEU A CA 1
ATOM 1611 C C . LEU A 1 205 ? 11.805 -1.336 7.934 1.00 76.44 205 LEU A C 1
ATOM 1613 O O . LEU A 1 205 ? 11.731 -0.701 9.010 1.00 76.44 205 LEU A O 1
#

Radius of gyration: 23.75 Å; chains: 1; bounding box: 51×32×78 Å

Sequence (205 aa):
MKRGWRRRRRQMIDRLPQD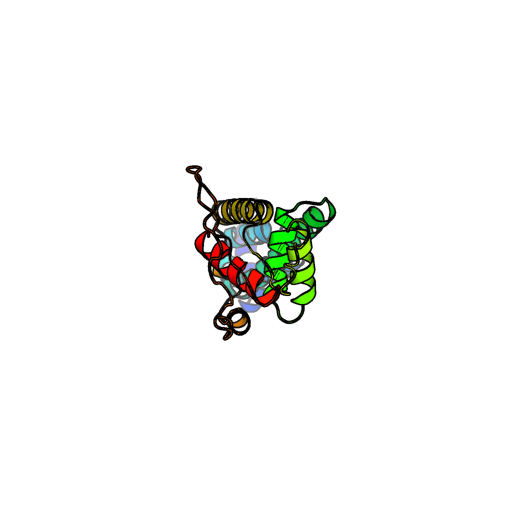VMVEITAIVAASSSTPVRDITRLRSTCKRFYKASMEDSNEICRLQREDVGMRHLESAVRSGSCAAKYLMGIIFFQRSANRDRGMTLLNNAAAAVDQSPAGTVRSGDPRVALCRRQVADAARKFWIRRQSLVGGAAAEEGLRPCAKPMCGKITSCGGLDWGELEENREFCSQQCRWNHEIFKLQECL

InterPro domains:
  IPR057136 At2g35280-like, TPR domain [PF23310] (63-111)